Protein AF-0000000084989714 (afdb_homodimer)

InterPro domains:
  IPR026533 Non-canonical purine NTP phosphatase/PRRC1 [PF01931] (3-157)
  IPR029001 Inosine triphosphate pyrophosphatase-like [G3DSA:3.90.950.10] (1-159)
  IPR029001 Inosine triphosphate pyrophosphatase-like [SSF52972] (1-157)
  IPR050299 YjjX NTPase [PTHR34699] (1-157)

Secondary structure (DSSP, 8-state):
-EEEE----HHHHHHHHHHHHHTT---EEEE----------SHHHHHHHHHHHHHHH--TTPEEEEEEEEEEEETTEEEEEEEEEEE-SS-EEEEE--EEEE-HHHHHHHHHHTTHHHHHTT--TTTHHHHHHTTTSS-HHHHHHHHHHHHHHHHHHHHT-----/-EEEE----HHHHHHHHHHHHHTT---EEEE----------SHHHHHHHHHHHHHHH--TT-EEEEEEEEEEEETTEEEEEEEEEEE-SS-EEEEE--EEEE-HHHHHHHHHHTTHHHHHHT--TTTHHHHHHTTTSS-HHHHHHHHHHHHHHHHHHHHT-----

Nearest PDB structures (foldseek):
  1zno-assembly1_B  TM=8.002E-01  e=1.144E-09  Vibrio cholerae
  1zwy-assembly3_A  TM=7.784E-01  e=2.720E-09  Vibrio cholerae
  1u5w-assembly1_A  TM=7.906E-01  e=1.061E-08  Escherichia coli
  1zwy-assembly2_D  TM=7.703E-01  e=1.201E-08  Vibrio cholerae
  1zwy-assembly3_B  TM=7.470E-01  e=7.790E-09  Vibrio cholerae

Sequence (330 aa):
MKVCIATSNKAKIEGVLGALKRIGLRGEIETTAWPQDVVPMTLEETVQGAIRRAVSSRRGDCLGVGVEAGFFTAAGVHFGVHVAAVYDGALIAVGASQAFQISEEEYLAFDKRGRGVLAELGTDREKGLVSALTNGAIVRRQLVEEAVYFALVSYMHLSGLKWSRMKVCIATSNKAKIEGVLGALKRIGLRGEIETTAWPQDVVPMTLEETVQGAIRRAVSSRRGDCLGVGVEAGFFTAAGVHFGVHVAAVYDGALIAVGASQAFQISEEEYLAFDKRGRGVLAELGTDREKGLVSALTNGAIVRRQLVEEAVYFALVSYMHLSGLKWSR

Foldseek 3Di:
DEAFFEDPQPLLVLLLVLLCVVLPHDYDYHYHYDPDDFAAAAPVVQQVQQQVRQVVRDDDQHKGKGKHWHWHDDPNWIWIWMKMWIDRPPDIFIFIFDIDTDDPVVSVCCVVPNCVVVVVLVDDSNQDPVCSVVVNPHGPSNRSNRGNNVRVVRVCVVVVNDSPD/DEAFFEDPQPLLVLLLVLLCVVLPHDYHYHYHYDPDDFAAAAPVVQQVQQVVRQVVRDDDQHKGKGKHWHWHDDPNWIWIWMKMWIDRPPDIFIFIFDIDTDDPVVSVCCVVPNCVVVVVLVDDSNQDPVCSRVVNPHGPSNRSNRGNNVRVVRVCVVVVNDSPD

Solvent-accessible surface area (backbone atoms only — not comparable to full-atom values): 15897 Å² total; per-residue (Å²): 90,45,34,17,30,36,44,76,52,64,31,54,52,51,5,46,52,51,24,35,50,74,74,69,47,65,57,54,78,45,70,36,81,50,82,87,68,81,62,25,69,31,57,37,50,14,46,49,48,3,43,52,28,4,61,69,27,40,53,91,88,20,36,4,31,7,71,21,57,27,27,27,71,45,75,89,43,38,31,40,37,29,23,13,16,34,24,67,87,84,54,78,21,39,10,21,14,45,24,34,42,51,53,70,68,56,52,50,43,38,73,74,48,31,68,55,47,45,64,71,65,66,46,50,78,56,39,24,67,54,13,66,58,42,74,60,76,40,44,39,30,59,35,36,16,42,2,37,34,27,7,50,48,19,36,30,43,77,69,66,47,75,84,72,126,90,44,35,16,30,36,43,75,52,63,29,54,52,51,6,45,51,51,26,35,51,74,74,67,48,66,57,55,78,45,69,36,81,51,82,87,70,82,61,26,68,31,58,38,49,14,46,48,48,2,41,52,28,4,60,70,26,39,51,92,86,21,36,3,31,8,71,23,58,27,27,28,70,45,76,90,43,39,32,40,37,28,22,14,17,36,24,68,89,84,54,76,20,41,11,22,13,46,26,34,42,51,54,72,68,57,53,52,44,39,73,74,48,32,68,56,46,45,65,70,66,66,48,49,78,56,39,24,67,53,13,68,61,42,74,60,76,40,42,39,29,59,35,35,15,42,2,36,36,27,6,50,48,18,36,30,44,76,69,67,48,73,84,72,126

Structure (mmCIF, N/CA/C/O backbone):
data_AF-0000000084989714-model_v1
#
loop_
_entity.id
_entity.type
_entity.pdbx_description
1 polymer 'inosine/xanthosine triphosphatase'
#
loop_
_atom_site.group_PDB
_atom_site.id
_atom_site.type_symbol
_atom_site.label_atom_id
_atom_site.label_alt_id
_atom_site.label_comp_id
_atom_site.label_asym_id
_atom_site.label_entity_id
_atom_site.label_seq_id
_atom_site.pdbx_PDB_ins_code
_atom_site.Cartn_x
_atom_site.Cartn_y
_atom_site.Cartn_z
_atom_site.occupancy
_atom_site.B_iso_or_equiv
_atom_site.auth_seq_id
_atom_site.auth_comp_id
_atom_site.auth_asym_id
_atom_site.auth_atom_id
_atom_site.pdbx_PDB_model_num
ATOM 1 N N . MET A 1 1 ? -9.336 25.312 -0.003 1 79.12 1 MET A N 1
ATOM 2 C CA . MET A 1 1 ? -8.906 24.688 1.248 1 79.12 1 MET A CA 1
ATOM 3 C C . MET A 1 1 ? -7.406 24.875 1.456 1 79.12 1 MET A C 1
ATOM 5 O O . MET A 1 1 ? -6.637 24.891 0.493 1 79.12 1 MET A O 1
ATOM 9 N N . LYS A 1 2 ? -7.051 25.188 2.734 1 90.31 2 LYS A N 1
ATOM 10 C CA . LYS A 1 2 ? -5.637 25.344 3.062 1 90.31 2 LYS A CA 1
ATOM 11 C C . LYS A 1 2 ? -5.055 24.047 3.611 1 90.31 2 LYS A C 1
ATOM 13 O O . LYS A 1 2 ? -5.664 23.391 4.461 1 90.31 2 LYS A O 1
ATOM 18 N N . VAL A 1 3 ? -3.906 23.703 3.025 1 93.38 3 VAL A N 1
ATOM 19 C CA . VAL A 1 3 ? -3.234 22.484 3.436 1 93.38 3 VAL A CA 1
ATOM 20 C C . VAL A 1 3 ? -1.839 22.797 3.963 1 93.38 3 VAL A C 1
ATOM 22 O O . VAL A 1 3 ? -1.089 23.547 3.33 1 93.38 3 VAL A O 1
ATOM 25 N N . CYS A 1 4 ? -1.565 22.312 5.137 1 95.19 4 CYS A N 1
ATOM 26 C CA . CYS A 1 4 ? -0.262 22.5 5.766 1 95.19 4 CYS A CA 1
ATOM 27 C C . CYS A 1 4 ? 0.517 21.188 5.793 1 95.19 4 CYS A C 1
ATOM 29 O O . CYS A 1 4 ? 0.01 20.172 6.266 1 95.19 4 CYS A O 1
ATOM 31 N N . ILE A 1 5 ? 1.725 21.219 5.289 1 94.75 5 ILE A N 1
ATOM 32 C CA . ILE A 1 5 ? 2.527 20 5.191 1 94.75 5 ILE A CA 1
ATOM 33 C C . ILE A 1 5 ? 3.85 20.203 5.93 1 94.75 5 ILE A C 1
ATOM 35 O O . ILE A 1 5 ? 4.5 21.234 5.785 1 94.75 5 ILE A O 1
ATOM 39 N N . ALA A 1 6 ? 4.227 19.266 6.734 1 90.25 6 ALA A N 1
ATOM 40 C CA . ALA A 1 6 ? 5.496 19.312 7.457 1 90.25 6 ALA A CA 1
ATOM 41 C C . ALA A 1 6 ? 6.598 18.594 6.68 1 90.25 6 ALA A C 1
ATOM 43 O O . ALA A 1 6 ? 7.035 17.5 7.062 1 90.25 6 ALA A O 1
ATOM 44 N N . THR A 1 7 ? 7.125 19.172 5.68 1 87.38 7 THR A N 1
ATOM 45 C CA . THR A 1 7 ? 8.242 18.672 4.898 1 87.38 7 THR A CA 1
ATOM 46 C C . THR A 1 7 ? 8.82 19.766 3.996 1 87.38 7 THR A C 1
ATOM 48 O O . THR A 1 7 ? 8.109 20.688 3.613 1 87.38 7 THR A O 1
ATOM 51 N N . SER A 1 8 ? 10.039 19.625 3.654 1 84.25 8 SER A N 1
ATOM 52 C CA . SER A 1 8 ? 10.672 20.484 2.656 1 84.25 8 SER A CA 1
ATOM 53 C C . SER A 1 8 ? 11.039 19.703 1.402 1 84.25 8 SER A C 1
ATOM 55 O O . SER A 1 8 ? 11.602 20.25 0.458 1 84.25 8 SER A O 1
ATOM 57 N N . ASN A 1 9 ? 10.711 18.422 1.419 1 85.94 9 ASN A N 1
ATOM 58 C CA . ASN A 1 9 ? 11.023 17.562 0.278 1 85.94 9 ASN A CA 1
ATOM 59 C C . ASN A 1 9 ? 10.117 17.859 -0.913 1 85.94 9 ASN A C 1
ATOM 61 O O . ASN A 1 9 ? 8.898 17.703 -0.829 1 85.94 9 ASN A O 1
ATOM 65 N N . LYS A 1 10 ? 10.711 18.25 -2.012 1 87.94 10 LYS A N 1
ATOM 66 C CA . LYS A 1 10 ? 9.953 18.688 -3.178 1 87.94 10 LYS A CA 1
ATOM 67 C C . LYS A 1 10 ? 9.078 17.562 -3.725 1 87.94 10 LYS A C 1
ATOM 69 O O . LYS A 1 10 ? 7.93 17.797 -4.117 1 87.94 10 LYS A O 1
ATOM 74 N N . ALA A 1 11 ? 9.609 16.391 -3.771 1 88.56 11 ALA A N 1
ATOM 75 C CA . ALA A 1 11 ? 8.852 15.25 -4.293 1 88.56 11 ALA A CA 1
ATOM 76 C C . ALA A 1 11 ? 7.629 14.961 -3.426 1 88.56 11 ALA A C 1
ATOM 78 O O . ALA A 1 11 ? 6.559 14.617 -3.939 1 88.56 11 ALA A O 1
ATOM 79 N N . LYS A 1 12 ? 7.758 15.094 -2.076 1 90.94 12 LYS A N 1
ATOM 80 C CA . LYS A 1 12 ? 6.629 14.891 -1.177 1 90.94 12 LYS A CA 1
ATOM 81 C C . LYS A 1 12 ? 5.566 15.969 -1.375 1 90.94 12 LYS A C 1
ATOM 83 O O . LYS A 1 12 ? 4.371 15.672 -1.399 1 90.94 12 LYS A O 1
ATOM 88 N N . ILE A 1 13 ? 6.027 17.172 -1.564 1 92.44 13 ILE A N 1
ATOM 89 C CA . ILE A 1 13 ? 5.105 18.281 -1.789 1 92.44 13 ILE A CA 1
ATOM 90 C C . ILE A 1 13 ? 4.328 18.047 -3.082 1 92.44 13 ILE A C 1
ATOM 92 O O . ILE A 1 13 ? 3.102 18.203 -3.113 1 92.44 13 ILE A O 1
ATOM 96 N N . GLU A 1 14 ? 5.016 17.656 -4.082 1 93.12 14 GLU A N 1
ATOM 97 C CA . GLU A 1 14 ? 4.375 17.375 -5.367 1 93.12 14 GLU A CA 1
ATOM 98 C C . GLU A 1 14 ? 3.373 16.234 -5.25 1 93.12 14 GLU A C 1
ATOM 100 O O . GLU A 1 14 ? 2.318 16.25 -5.891 1 93.12 14 GLU A O 1
ATOM 105 N N . GLY A 1 15 ? 3.734 15.219 -4.484 1 95 15 GLY A N 1
ATOM 106 C CA . GLY A 1 15 ? 2.818 14.109 -4.246 1 95 15 GLY A CA 1
ATOM 107 C C . GLY A 1 15 ? 1.536 14.539 -3.557 1 95 15 GLY A C 1
ATOM 108 O O . GLY A 1 15 ? 0.447 14.109 -3.939 1 95 15 GLY A O 1
ATOM 109 N N . VAL A 1 16 ? 1.681 15.414 -2.594 1 95.19 16 VAL A N 1
ATOM 110 C CA . VAL A 1 16 ? 0.514 15.922 -1.882 1 95.19 16 VAL A CA 1
ATOM 111 C C . VAL A 1 16 ? -0.369 16.719 -2.838 1 95.19 16 VAL A C 1
ATOM 113 O O . VAL A 1 16 ? -1.587 16.531 -2.877 1 95.19 16 VAL A O 1
ATOM 116 N N . LEU A 1 17 ? 0.249 17.578 -3.625 1 93.44 17 LEU A N 1
ATOM 117 C CA . LEU A 1 17 ? -0.483 18.391 -4.59 1 93.44 17 LEU A CA 1
ATOM 118 C C . LEU A 1 17 ? -1.207 17.516 -5.602 1 93.44 17 LEU A C 1
ATOM 120 O O . LEU A 1 17 ? -2.354 17.797 -5.965 1 93.44 17 LEU A O 1
ATOM 124 N N . GLY A 1 18 ? -0.532 16.5 -6.059 1 94.5 18 GLY A N 1
ATOM 125 C CA . GLY A 1 18 ? -1.152 15.547 -6.973 1 94.5 18 GLY A CA 1
ATOM 126 C C . GLY A 1 18 ? -2.393 14.891 -6.398 1 94.5 18 GLY A C 1
ATOM 127 O O . GLY A 1 18 ? -3.408 14.766 -7.086 1 94.5 18 GLY A O 1
ATOM 128 N N . ALA A 1 19 ? -2.328 14.445 -5.172 1 95.12 19 ALA A N 1
ATOM 129 C CA . ALA A 1 19 ? -3.465 13.812 -4.512 1 95.12 19 ALA A CA 1
ATOM 130 C C . ALA A 1 19 ? -4.637 14.781 -4.383 1 95.12 19 ALA A C 1
ATOM 132 O O . ALA A 1 19 ? -5.789 14.398 -4.602 1 95.12 19 ALA A O 1
ATOM 133 N N . LEU A 1 20 ? -4.359 16.047 -4.031 1 92.81 20 LEU A N 1
ATOM 134 C CA . LEU A 1 20 ? -5.398 17.047 -3.895 1 92.81 20 LEU A CA 1
ATOM 135 C C . LEU A 1 20 ? -6.086 17.312 -5.234 1 92.81 20 LEU A C 1
ATOM 137 O O . LEU A 1 20 ? -7.312 17.422 -5.297 1 92.81 20 LEU A O 1
ATOM 141 N N . LYS A 1 21 ? -5.281 17.359 -6.258 1 91.81 21 LYS A N 1
ATOM 142 C CA . LYS A 1 21 ? -5.828 17.562 -7.594 1 91.81 21 LYS A CA 1
ATOM 143 C C . LYS A 1 21 ? -6.75 16.406 -7.992 1 91.81 21 LYS A C 1
ATOM 145 O O . LYS A 1 21 ? -7.801 16.641 -8.602 1 91.81 21 LYS A O 1
ATOM 150 N N . ARG A 1 22 ? -6.391 15.219 -7.637 1 89.62 22 ARG A N 1
ATOM 151 C CA . ARG A 1 22 ? -7.152 14.023 -7.988 1 89.62 22 ARG A CA 1
ATOM 152 C C . ARG A 1 22 ? -8.555 14.07 -7.391 1 89.62 22 ARG A C 1
ATOM 154 O O . ARG A 1 22 ? -9.5 13.531 -7.965 1 89.62 22 ARG A O 1
ATOM 161 N N . ILE A 1 23 ? -8.695 14.703 -6.262 1 87.06 23 ILE A N 1
ATOM 162 C CA . ILE A 1 23 ? -10.008 14.711 -5.621 1 87.06 23 ILE A CA 1
ATOM 163 C C . ILE A 1 23 ? -10.688 16.062 -5.871 1 87.06 23 ILE A C 1
ATOM 165 O O . ILE A 1 23 ? -11.719 16.359 -5.266 1 87.06 23 ILE A O 1
ATOM 169 N N . GLY A 1 24 ? -10.055 16.906 -6.652 1 84.44 24 GLY A N 1
ATOM 170 C CA . GLY A 1 24 ? -10.656 18.156 -7.086 1 84.44 24 GLY A CA 1
ATOM 171 C C . GLY A 1 24 ? -10.508 19.281 -6.078 1 84.44 24 GLY A C 1
ATOM 172 O O . GLY A 1 24 ? -11.328 20.188 -6.035 1 84.44 24 GLY A O 1
ATOM 173 N N . LEU A 1 25 ? -9.617 19.094 -5.227 1 80.12 25 LEU A N 1
ATOM 174 C CA . LEU A 1 25 ? -9.391 20.141 -4.246 1 80.12 25 LEU A CA 1
ATOM 175 C C . LEU A 1 25 ? -8.297 21.094 -4.715 1 80.12 25 LEU A C 1
ATOM 177 O O . LEU A 1 25 ? -7.301 20.672 -5.297 1 80.12 25 LEU A O 1
ATOM 181 N N . ARG A 1 26 ? -8.727 22.297 -4.766 1 78.81 26 ARG A N 1
ATOM 182 C CA . ARG A 1 26 ? -7.738 23.344 -5 1 78.81 26 ARG A CA 1
ATOM 183 C C . ARG A 1 26 ? -7.324 24.016 -3.693 1 78.81 26 ARG A C 1
ATOM 185 O O . ARG A 1 26 ? -8.164 24.297 -2.84 1 78.81 26 ARG A O 1
ATOM 192 N N . GLY A 1 27 ? -6.141 23.75 -3.34 1 71.31 27 GLY A N 1
ATOM 193 C CA . GLY A 1 27 ? -5.777 24.375 -2.078 1 71.31 27 GLY A CA 1
ATOM 194 C C . GLY A 1 27 ? -4.402 25.016 -2.1 1 71.31 27 GLY A C 1
ATOM 195 O O . GLY A 1 27 ? -3.611 24.766 -3.012 1 71.31 27 GLY A O 1
ATOM 196 N N . GLU A 1 28 ? -4.309 26.047 -1.269 1 85.69 28 GLU A N 1
ATOM 197 C CA . GLU A 1 28 ? -3.008 26.641 -0.968 1 85.69 28 GLU A CA 1
ATOM 198 C C . GLU A 1 28 ? -2.195 25.734 -0.038 1 85.69 28 GLU A C 1
ATOM 200 O O . GLU A 1 28 ? -2.734 25.172 0.914 1 85.69 28 GLU A O 1
ATOM 205 N N . ILE A 1 29 ? -0.953 25.531 -0.446 1 89.19 29 ILE A N 1
ATOM 206 C CA . ILE A 1 29 ? -0.091 24.672 0.35 1 89.19 29 ILE A CA 1
ATOM 207 C C . ILE A 1 29 ? 0.897 25.516 1.148 1 89.19 29 ILE A C 1
ATOM 209 O O . ILE A 1 29 ? 1.508 26.438 0.609 1 89.19 29 ILE A O 1
ATOM 213 N N . GLU A 1 30 ? 0.937 25.328 2.371 1 92 30 GLU A N 1
ATOM 214 C CA . GLU A 1 30 ? 1.983 25.859 3.238 1 92 30 GLU A CA 1
ATOM 215 C C . GLU A 1 30 ? 2.887 24.75 3.76 1 92 30 GLU A C 1
ATOM 217 O O . GLU A 1 30 ? 2.4 23.734 4.258 1 92 30 GLU A O 1
ATOM 222 N N . THR A 1 31 ? 4.164 24.969 3.643 1 92.44 31 THR A N 1
ATOM 223 C CA . THR A 1 31 ? 5.109 23.938 4.062 1 92.44 31 THR A CA 1
ATOM 224 C C . THR A 1 31 ? 5.922 24.406 5.266 1 92.44 31 THR A C 1
ATOM 226 O O . THR A 1 31 ? 6.168 25.609 5.426 1 92.44 31 THR A O 1
ATOM 229 N N . THR A 1 32 ? 6.191 23.562 6.145 1 88.62 32 THR A N 1
ATOM 230 C CA . THR A 1 32 ? 7.113 23.781 7.254 1 88.62 32 THR A CA 1
ATOM 231 C C . THR A 1 32 ? 8.219 22.734 7.266 1 88.62 32 THR A C 1
ATOM 233 O O . THR A 1 32 ? 7.977 21.562 6.938 1 88.62 32 THR A O 1
ATOM 236 N N . ALA A 1 33 ? 9.375 23.203 7.727 1 85.25 33 ALA A N 1
ATOM 237 C CA . ALA A 1 33 ? 10.492 22.266 7.797 1 85.25 33 ALA A CA 1
ATOM 238 C C . ALA A 1 33 ? 10.242 21.203 8.859 1 85.25 33 ALA A C 1
ATOM 240 O O . ALA A 1 33 ? 9.555 21.453 9.852 1 85.25 33 ALA A O 1
ATOM 241 N N . TRP A 1 34 ? 10.711 20.016 8.594 1 85.56 34 TRP A N 1
ATOM 242 C CA . TRP A 1 34 ? 10.641 18.891 9.516 1 85.56 34 TRP A CA 1
ATOM 243 C C . TRP A 1 34 ? 12.008 18.25 9.711 1 85.56 34 TRP A C 1
ATOM 245 O O . TRP A 1 34 ? 12.727 18 8.734 1 85.56 34 TRP A O 1
ATOM 255 N N . PRO A 1 35 ? 12.352 18.109 11.008 1 76.19 35 PRO A N 1
ATOM 256 C CA . PRO A 1 35 ? 13.648 17.453 11.188 1 76.19 35 PRO A CA 1
ATOM 257 C C . PRO A 1 35 ? 13.688 16.047 10.602 1 76.19 35 PRO A C 1
ATOM 259 O O . PRO A 1 35 ? 12.672 15.344 10.602 1 76.19 35 PRO A O 1
ATOM 262 N N . GLN A 1 36 ? 14.82 15.883 9.844 1 64.31 36 GLN A N 1
ATOM 263 C CA . GLN A 1 36 ? 15.008 14.555 9.273 1 64.31 36 GLN A CA 1
ATOM 264 C C . GLN A 1 36 ? 15.148 13.5 10.367 1 64.31 36 GLN A C 1
ATOM 266 O O . GLN A 1 36 ? 16.047 13.594 11.211 1 64.31 36 GLN A O 1
ATOM 271 N N . ASP A 1 37 ? 14.148 12.742 10.508 1 67.44 37 ASP A N 1
ATOM 272 C CA . ASP A 1 37 ? 14.109 11.727 11.562 1 67.44 37 ASP A CA 1
ATOM 273 C C . ASP A 1 37 ? 14.695 10.406 11.07 1 67.44 37 ASP A C 1
ATOM 275 O O . ASP A 1 37 ? 15.164 10.312 9.93 1 67.44 37 ASP A O 1
ATOM 279 N N . VAL A 1 38 ? 15.07 9.484 11.984 1 80.62 38 VAL A N 1
ATOM 280 C CA . VAL A 1 38 ? 15.445 8.086 11.789 1 80.62 38 VAL A CA 1
ATOM 281 C C . VAL A 1 38 ? 14.453 7.41 10.859 1 80.62 38 VAL A C 1
ATOM 283 O O . VAL A 1 38 ? 13.258 7.711 10.891 1 80.62 38 VAL A O 1
ATOM 286 N N . VAL A 1 39 ? 14.992 6.77 9.898 1 85.94 39 VAL A N 1
ATOM 287 C CA . VAL A 1 39 ? 14.141 6 9 1 85.94 39 VAL A CA 1
ATOM 288 C C . VAL A 1 39 ? 13.367 4.949 9.797 1 85.94 39 VAL A C 1
ATOM 290 O O . VAL A 1 39 ? 13.961 4.062 10.414 1 85.94 39 VAL A O 1
ATOM 293 N N . PRO A 1 40 ? 12.07 5.07 9.758 1 94.69 40 PRO A N 1
ATOM 294 C CA . PRO A 1 40 ? 11.297 4.043 10.461 1 94.69 40 PRO A CA 1
ATOM 295 C C . PRO A 1 40 ? 11.539 2.641 9.906 1 94.69 40 PRO A C 1
ATOM 297 O O . PRO A 1 40 ? 11.609 2.455 8.688 1 94.69 40 PRO A O 1
ATOM 300 N N . MET A 1 41 ? 11.633 1.605 10.836 1 95.44 41 MET A N 1
ATOM 301 C CA . MET A 1 41 ? 11.906 0.236 10.414 1 95.44 41 MET A CA 1
ATOM 302 C C . MET A 1 41 ? 10.75 -0.688 10.773 1 95.44 41 MET A C 1
ATOM 304 O O . MET A 1 41 ? 10.891 -1.911 10.727 1 95.44 41 MET A O 1
ATOM 308 N N . THR A 1 42 ? 9.648 -0.114 11.227 1 96.81 42 THR A N 1
ATOM 309 C CA . THR A 1 42 ? 8.383 -0.819 11.414 1 96.81 42 THR A CA 1
ATOM 310 C C . THR A 1 42 ? 7.223 -0.005 10.859 1 96.81 42 THR A C 1
ATOM 312 O O . THR A 1 42 ? 7.324 1.215 10.711 1 96.81 42 THR A O 1
ATOM 315 N N . LEU A 1 43 ? 6.234 -0.718 10.555 1 98.06 43 LEU A N 1
ATOM 316 C CA . LEU A 1 43 ? 5.047 -0.028 10.055 1 98.06 43 LEU A CA 1
ATOM 317 C C . LEU A 1 43 ? 4.457 0.883 11.125 1 98.06 43 LEU A C 1
ATOM 319 O O . LEU A 1 43 ? 3.975 1.976 10.82 1 98.06 43 LEU A O 1
ATOM 323 N N . GLU A 1 44 ? 4.469 0.44 12.352 1 98.06 44 GLU A N 1
ATOM 324 C CA . GLU A 1 44 ? 4 1.235 13.477 1 98.06 44 GLU A CA 1
ATOM 325 C C . GLU A 1 44 ? 4.742 2.568 13.562 1 98.06 44 GLU A C 1
ATOM 327 O O . GLU A 1 44 ? 4.117 3.623 13.703 1 98.06 44 GLU A O 1
ATOM 332 N N . GLU A 1 45 ? 6.035 2.492 13.438 1 96.88 45 GLU A N 1
ATOM 333 C CA . GLU A 1 45 ? 6.848 3.703 13.492 1 96.88 45 GLU A CA 1
ATOM 334 C C . GLU A 1 45 ? 6.531 4.633 12.32 1 96.88 45 GLU A C 1
ATOM 336 O O . GLU A 1 45 ? 6.504 5.855 12.484 1 96.88 45 GLU A O 1
ATOM 341 N N . THR A 1 46 ? 6.34 4.086 11.164 1 97.44 46 THR A N 1
ATOM 342 C CA . THR A 1 46 ? 6.059 4.887 9.977 1 97.44 46 THR A CA 1
ATOM 343 C C . THR A 1 46 ? 4.715 5.594 10.109 1 97.44 46 THR A C 1
ATOM 345 O O . THR A 1 46 ? 4.598 6.781 9.797 1 97.44 46 THR A O 1
ATOM 348 N N . VAL A 1 47 ? 3.703 4.848 10.617 1 98.56 47 VAL A N 1
ATOM 349 C CA . VAL A 1 47 ? 2.377 5.414 10.828 1 98.56 47 VAL A CA 1
ATOM 350 C C . VAL A 1 47 ? 2.451 6.539 11.859 1 98.56 47 VAL A C 1
ATOM 352 O O . VAL A 1 47 ? 1.927 7.633 11.633 1 98.56 47 VAL A O 1
ATOM 355 N N . GLN A 1 48 ? 3.131 6.262 12.922 1 97.56 48 GLN A N 1
ATOM 356 C CA . GLN A 1 48 ? 3.271 7.262 13.977 1 97.56 48 GLN A CA 1
ATOM 357 C C . GLN A 1 48 ? 3.99 8.508 13.453 1 97.56 48 GLN A C 1
ATOM 359 O O . GLN A 1 48 ? 3.625 9.633 13.805 1 97.56 48 GLN A O 1
ATOM 364 N N . GLY A 1 49 ? 5.051 8.266 12.672 1 96 49 GLY A N 1
ATOM 365 C CA . GLY A 1 49 ? 5.77 9.383 12.086 1 96 49 GLY A CA 1
ATOM 366 C C . GLY A 1 49 ? 4.895 10.258 11.211 1 96 49 GLY A C 1
ATOM 367 O O . GLY A 1 49 ? 4.945 11.492 11.305 1 96 49 GLY A O 1
ATOM 368 N N . ALA A 1 50 ? 4.082 9.664 10.352 1 97.12 50 ALA A N 1
ATOM 369 C CA . ALA A 1 50 ? 3.17 10.406 9.492 1 97.12 50 ALA A CA 1
ATOM 370 C C . ALA A 1 50 ? 2.164 11.203 10.312 1 97.12 50 ALA A C 1
ATOM 372 O O . ALA A 1 50 ? 1.886 12.367 10.008 1 97.12 50 ALA A O 1
ATOM 373 N N . ILE A 1 51 ? 1.627 10.57 11.367 1 97.75 51 ILE A N 1
ATOM 374 C CA . ILE A 1 51 ? 0.634 11.203 12.227 1 97.75 51 ILE A CA 1
ATOM 375 C C . ILE A 1 51 ? 1.264 12.398 12.945 1 97.75 51 ILE A C 1
ATOM 377 O O . ILE A 1 51 ? 0.681 13.484 13 1 97.75 51 ILE A O 1
ATOM 381 N N . ARG A 1 52 ? 2.482 12.203 13.508 1 96 52 ARG A N 1
ATOM 382 C CA . ARG A 1 52 ? 3.166 13.289 14.203 1 96 52 ARG A CA 1
ATOM 383 C C . ARG A 1 52 ? 3.4 14.477 13.273 1 96 52 ARG A C 1
ATOM 385 O O . ARG A 1 52 ? 3.209 15.625 13.672 1 96 52 ARG A O 1
ATOM 392 N N . ARG A 1 53 ? 3.771 14.211 12.086 1 95.75 53 ARG A N 1
ATOM 393 C CA . ARG A 1 53 ? 4.012 15.266 11.109 1 95.75 53 ARG A CA 1
ATOM 394 C C . ARG A 1 53 ? 2.721 16.016 10.781 1 95.75 53 ARG A C 1
ATOM 396 O O . ARG A 1 53 ? 2.717 17.234 10.68 1 95.75 53 ARG A O 1
ATOM 403 N N . ALA A 1 54 ? 1.657 15.266 10.578 1 96.69 54 ALA A N 1
ATOM 404 C CA . ALA A 1 54 ? 0.369 15.875 10.266 1 96.69 54 ALA A CA 1
ATOM 405 C C . ALA A 1 54 ? -0.095 16.797 11.383 1 96.69 54 ALA A C 1
ATOM 407 O O . ALA A 1 54 ? -0.496 17.938 11.133 1 96.69 54 ALA A O 1
ATOM 408 N N . VAL A 1 55 ? 0.006 16.328 12.633 1 96.06 55 VAL A N 1
ATOM 409 C CA . VAL A 1 55 ? -0.439 17.078 13.797 1 96.06 55 VAL A CA 1
ATOM 410 C C . VAL A 1 55 ? 0.416 18.328 13.961 1 96.06 55 VAL A C 1
ATOM 412 O O . VAL A 1 55 ? -0.107 19.422 14.227 1 96.06 55 VAL A O 1
ATOM 415 N N . SER A 1 56 ? 1.694 18.188 13.758 1 94.25 56 SER A N 1
ATOM 416 C CA . SER A 1 56 ? 2.621 19.297 13.938 1 94.25 56 SER A CA 1
ATOM 417 C C . SER A 1 56 ? 2.412 20.359 12.867 1 94.25 56 SER A C 1
ATOM 419 O O . SER A 1 56 ? 2.711 21.547 13.086 1 94.25 56 SER A O 1
ATOM 421 N N . SER A 1 57 ? 1.967 19.906 11.742 1 93.81 57 SER A N 1
ATOM 422 C CA . SER A 1 57 ? 1.859 20.828 10.609 1 93.81 57 SER A CA 1
ATOM 423 C C . SER A 1 57 ? 0.596 21.672 10.711 1 93.81 57 SER A C 1
ATOM 425 O O . SER A 1 57 ? 0.505 22.734 10.094 1 93.81 57 SER A O 1
ATOM 427 N N . ARG A 1 58 ? -0.352 21.203 11.328 1 91.56 58 ARG A N 1
ATOM 428 C CA . ARG A 1 58 ? -1.645 21.891 11.359 1 91.56 58 ARG A CA 1
ATOM 429 C C . ARG A 1 58 ? -1.534 23.25 12.039 1 91.56 58 ARG A C 1
ATOM 431 O O . ARG A 1 58 ? -1.02 23.344 13.156 1 91.56 58 ARG A O 1
ATOM 438 N N . ARG A 1 59 ? -2.006 24.203 11.367 1 88.12 59 ARG A N 1
ATOM 439 C CA . ARG A 1 59 ? -2.111 25.578 11.859 1 88.12 59 ARG A CA 1
ATOM 440 C C . ARG A 1 59 ? -3.467 26.188 11.508 1 88.12 59 ARG A C 1
ATOM 442 O O . ARG A 1 59 ? -3.889 26.141 10.352 1 88.12 59 ARG A O 1
ATOM 449 N N . GLY A 1 60 ? -4.148 26.703 12.516 1 87.94 60 GLY A N 1
ATOM 450 C CA . GLY A 1 60 ? -5.43 27.344 12.25 1 87.94 60 GLY A CA 1
ATOM 451 C C . GLY A 1 60 ? -6.445 26.391 11.633 1 87.94 60 GLY A C 1
ATOM 452 O O . GLY A 1 60 ? -6.691 25.312 12.164 1 87.94 60 GLY A O 1
ATOM 453 N N . ASP A 1 61 ? -6.922 26.812 10.398 1 87.31 61 ASP A N 1
ATOM 454 C CA . ASP A 1 61 ? -7.984 26.062 9.75 1 87.31 61 ASP A CA 1
ATOM 455 C C . ASP A 1 61 ? -7.43 25.203 8.617 1 87.31 61 ASP A C 1
ATOM 457 O O . ASP A 1 61 ? -8.188 24.625 7.832 1 87.31 61 ASP A O 1
ATOM 461 N N . CYS A 1 62 ? -6.16 25.031 8.68 1 92.44 62 CYS A N 1
ATOM 462 C CA . CYS A 1 62 ? -5.547 24.25 7.602 1 92.44 62 CYS A CA 1
ATOM 463 C C . CYS A 1 62 ? -5.672 22.766 7.859 1 92.44 62 CYS A C 1
ATOM 465 O O . CYS A 1 62 ? -5.691 22.328 9.016 1 92.44 62 CYS A O 1
ATOM 467 N N . LEU A 1 63 ? -5.812 22.016 6.801 1 93.69 63 LEU A N 1
ATOM 468 C CA . LEU A 1 63 ? -5.684 20.562 6.902 1 93.69 63 LEU A CA 1
ATOM 469 C C . LEU A 1 63 ? -4.219 20.156 7.008 1 93.69 63 LEU A C 1
ATOM 471 O O . LEU A 1 63 ? -3.426 20.438 6.105 1 93.69 63 LEU A O 1
ATOM 475 N N . GLY A 1 64 ? -3.842 19.562 8.141 1 96.31 64 GLY A N 1
ATOM 476 C CA . GLY A 1 64 ? -2.488 19.062 8.281 1 96.31 64 GLY A CA 1
ATOM 477 C C . GLY A 1 64 ? -2.248 17.766 7.512 1 96.31 64 GLY A C 1
ATOM 478 O O . GLY A 1 64 ? -3.08 16.859 7.539 1 96.31 64 GLY A O 1
ATOM 479 N N . VAL A 1 65 ? -1.147 17.734 6.82 1 96.56 65 VAL A N 1
ATOM 480 C CA . VAL A 1 65 ? -0.755 16.547 6.082 1 96.56 65 VAL A CA 1
ATOM 481 C C . VAL A 1 65 ? 0.659 16.125 6.484 1 96.56 65 VAL A C 1
ATOM 483 O O . VAL A 1 65 ? 1.573 16.953 6.504 1 96.56 65 VAL A O 1
ATOM 486 N N . GLY A 1 66 ? 0.833 14.914 6.848 1 96.69 66 GLY A N 1
ATOM 487 C CA . GLY A 1 66 ? 2.129 14.312 7.133 1 96.69 66 GLY A CA 1
ATOM 488 C C . GLY A 1 66 ? 2.424 13.094 6.281 1 96.69 66 GLY A C 1
ATOM 489 O O . GLY A 1 66 ? 1.53 12.281 6.016 1 96.69 66 GLY A O 1
ATOM 490 N N . VAL A 1 67 ? 3.676 13.008 5.836 1 96.31 67 VAL A N 1
ATOM 491 C CA . VAL A 1 67 ? 4.102 11.859 5.047 1 96.31 67 VAL A CA 1
ATOM 492 C C . VAL A 1 67 ? 5.414 11.305 5.602 1 96.31 67 VAL A C 1
ATOM 494 O O . VAL A 1 67 ? 6.336 12.062 5.898 1 96.31 67 VAL A O 1
ATOM 497 N N . GLU A 1 68 ? 5.438 10.039 5.758 1 94.94 68 GLU A N 1
ATOM 498 C CA . GLU A 1 68 ? 6.629 9.359 6.25 1 94.94 68 GLU A CA 1
ATOM 499 C C . GLU A 1 68 ? 6.91 8.094 5.445 1 94.94 68 GLU A C 1
ATOM 501 O O . GLU A 1 68 ? 5.988 7.34 5.125 1 94.94 68 GLU A O 1
ATOM 506 N N . ALA A 1 69 ? 8.117 7.945 5.027 1 93.38 69 ALA A N 1
ATOM 507 C CA . ALA A 1 69 ? 8.562 6.699 4.41 1 93.38 69 ALA A CA 1
ATOM 508 C C . ALA A 1 69 ? 9.25 5.797 5.434 1 93.38 69 ALA A C 1
ATOM 510 O O . ALA A 1 69 ? 9.844 6.281 6.395 1 93.38 69 ALA A O 1
ATOM 511 N N . GLY A 1 70 ? 9.156 4.551 5.195 1 93.69 70 GLY A N 1
ATOM 512 C CA . GLY A 1 70 ? 9.82 3.598 6.07 1 93.69 70 GLY A CA 1
ATOM 513 C C . GLY A 1 70 ? 9.828 2.186 5.52 1 93.69 70 GLY A C 1
ATOM 514 O O . GLY A 1 70 ? 9.43 1.955 4.379 1 93.69 70 GLY A O 1
ATOM 515 N N . PHE A 1 71 ? 10.391 1.32 6.293 1 95.25 71 PHE A N 1
ATOM 516 C CA . PHE A 1 71 ? 10.461 -0.101 5.977 1 95.25 71 PHE A CA 1
ATOM 517 C C . PHE A 1 71 ? 9.773 -0.931 7.055 1 95.25 71 PHE A C 1
ATOM 519 O O . PHE A 1 71 ? 9.539 -0.447 8.164 1 95.25 71 PHE A O 1
ATOM 526 N N . PHE A 1 72 ? 9.367 -2.107 6.699 1 97.94 72 PHE A N 1
ATOM 527 C CA . PHE A 1 72 ? 8.773 -3.016 7.672 1 97.94 72 PHE A CA 1
ATOM 528 C C . PHE A 1 72 ? 8.891 -4.461 7.203 1 97.94 72 PHE A C 1
ATOM 530 O O . PHE A 1 72 ? 9.25 -4.723 6.055 1 97.94 72 PHE A O 1
ATOM 537 N N . THR A 1 73 ? 8.664 -5.355 8.141 1 98.19 73 THR A N 1
ATOM 538 C CA . THR A 1 73 ? 8.703 -6.785 7.855 1 98.19 73 THR A CA 1
ATOM 539 C C . THR A 1 73 ? 7.359 -7.438 8.164 1 98.19 73 THR A C 1
ATOM 541 O O . THR A 1 73 ? 6.734 -7.129 9.18 1 98.19 73 THR A O 1
ATOM 544 N N . ALA A 1 74 ? 6.871 -8.219 7.281 1 98.38 74 ALA A N 1
ATOM 545 C CA . ALA A 1 74 ? 5.707 -9.078 7.484 1 98.38 74 ALA A CA 1
ATOM 546 C C . ALA A 1 74 ? 5.938 -10.461 6.883 1 98.38 74 ALA A C 1
ATOM 548 O O . ALA A 1 74 ? 6.273 -10.586 5.703 1 98.38 74 ALA A O 1
ATOM 549 N N . ALA A 1 75 ? 5.777 -11.508 7.691 1 97.94 75 ALA A N 1
ATOM 550 C CA . ALA A 1 75 ? 5.969 -12.891 7.273 1 97.94 75 ALA A CA 1
ATOM 551 C C . ALA A 1 75 ? 7.359 -13.102 6.68 1 97.94 75 ALA A C 1
ATOM 553 O O . ALA A 1 75 ? 7.512 -13.781 5.664 1 97.94 75 ALA A O 1
ATOM 554 N N . GLY A 1 76 ? 8.336 -12.422 7.242 1 97.31 76 GLY A N 1
ATOM 555 C CA . GLY A 1 76 ? 9.719 -12.594 6.832 1 97.31 76 GLY A CA 1
ATOM 556 C C . GLY A 1 76 ? 10.078 -11.789 5.59 1 97.31 76 GLY A C 1
ATOM 557 O O . GLY A 1 76 ? 11.227 -11.812 5.141 1 97.31 76 GLY A O 1
ATOM 558 N N . VAL A 1 77 ? 9.102 -11.125 4.996 1 98.06 77 VAL A N 1
ATOM 559 C CA . VAL A 1 77 ? 9.336 -10.305 3.812 1 98.06 77 VAL A CA 1
ATOM 560 C C . VAL A 1 77 ? 9.531 -8.844 4.219 1 98.06 77 VAL A C 1
ATOM 562 O O . VAL A 1 77 ? 8.781 -8.32 5.043 1 98.06 77 VAL A O 1
ATOM 565 N N . HIS A 1 78 ? 10.539 -8.133 3.623 1 97.5 78 HIS A N 1
ATOM 566 C CA . HIS A 1 78 ? 10.836 -6.738 3.932 1 97.5 78 HIS A CA 1
ATOM 567 C C . HIS A 1 78 ? 10.273 -5.809 2.861 1 97.5 78 HIS A C 1
ATOM 569 O O . HIS A 1 78 ? 10.461 -6.043 1.666 1 97.5 78 HIS A O 1
ATOM 575 N N . PHE A 1 79 ? 9.602 -4.746 3.307 1 97.38 79 PHE A N 1
ATOM 576 C CA . PHE A 1 79 ? 8.922 -3.85 2.373 1 97.38 79 PHE A CA 1
ATOM 577 C C . PHE A 1 79 ? 9.352 -2.404 2.607 1 97.38 79 PHE A C 1
ATOM 579 O O . PHE A 1 79 ? 9.664 -2.018 3.734 1 97.38 79 PHE A O 1
ATOM 586 N N . GLY A 1 80 ? 9.375 -1.654 1.557 1 94.81 80 GLY A N 1
ATOM 587 C CA . GLY A 1 80 ? 9.328 -0.203 1.633 1 94.81 80 GLY A CA 1
ATOM 588 C C . GLY A 1 80 ? 7.949 0.37 1.384 1 94.81 80 GLY A C 1
ATOM 589 O O . GLY A 1 80 ? 7.191 -0.158 0.568 1 94.81 80 GLY A O 1
ATOM 590 N N . VAL A 1 81 ? 7.617 1.492 2.076 1 97 81 VAL A N 1
ATOM 591 C CA . VAL A 1 81 ? 6.273 2.045 1.973 1 97 81 VAL A CA 1
ATOM 592 C C . VAL A 1 81 ? 6.297 3.533 2.318 1 97 81 VAL A C 1
ATOM 594 O O . VAL A 1 81 ? 7.211 4.004 3 1 97 81 VAL A O 1
ATOM 597 N N . HIS A 1 82 ? 5.379 4.277 1.824 1 97.06 82 HIS A N 1
ATOM 598 C CA . HIS A 1 82 ? 5.051 5.617 2.305 1 97.06 82 HIS A CA 1
ATOM 599 C C . HIS A 1 82 ? 3.699 5.633 3.01 1 97.06 82 HIS A C 1
ATOM 601 O O . HIS A 1 82 ? 2.732 5.043 2.523 1 97.06 82 HIS A O 1
ATOM 607 N N . VAL A 1 83 ? 3.639 6.285 4.125 1 98.38 83 VAL A N 1
ATOM 608 C CA . VAL A 1 83 ? 2.391 6.48 4.855 1 98.38 83 VAL A CA 1
ATOM 609 C C . VAL A 1 83 ? 2.068 7.969 4.945 1 98.38 83 VAL A C 1
ATOM 611 O O . VAL A 1 83 ? 2.963 8.797 5.137 1 98.38 83 VAL A O 1
ATOM 614 N N . ALA A 1 84 ? 0.818 8.281 4.793 1 98.5 84 ALA A N 1
ATOM 615 C CA . ALA A 1 84 ? 0.355 9.656 4.945 1 98.5 84 ALA A CA 1
ATOM 616 C C . ALA A 1 84 ? -0.759 9.75 5.984 1 98.5 84 ALA A C 1
ATOM 618 O O . ALA A 1 84 ? -1.533 8.805 6.156 1 98.5 84 ALA A O 1
ATOM 619 N N . ALA A 1 85 ? -0.795 10.82 6.645 1 98.38 85 ALA A N 1
ATOM 620 C CA . ALA A 1 85 ? -1.88 11.156 7.562 1 98.38 85 ALA A CA 1
ATOM 621 C C . ALA A 1 85 ? -2.438 12.547 7.266 1 98.38 85 ALA A C 1
ATOM 623 O O . ALA A 1 85 ? -1.692 13.453 6.895 1 98.38 85 ALA A O 1
ATOM 624 N N . VAL A 1 86 ? -3.693 12.688 7.398 1 97.19 86 VAL A N 1
ATOM 625 C CA . VAL A 1 86 ? -4.352 13.984 7.332 1 97.19 86 VAL A CA 1
ATOM 626 C C . VAL A 1 86 ? -5.066 14.273 8.648 1 97.19 86 VAL A C 1
ATOM 628 O O . VAL A 1 86 ? -5.633 13.367 9.266 1 97.19 86 VAL A O 1
ATOM 631 N N . TYR A 1 87 ? -5 15.484 9.07 1 97.19 87 TYR A N 1
ATOM 632 C CA . TYR A 1 87 ? -5.535 15.891 10.359 1 97.19 87 TYR A CA 1
ATOM 633 C C . TYR A 1 87 ? -6.281 17.219 10.25 1 97.19 87 TYR A C 1
ATOM 635 O O . TYR A 1 87 ? -5.711 18.219 9.828 1 97.19 87 TYR A O 1
ATOM 643 N N . ASP A 1 88 ? -7.531 17.234 10.688 1 94.44 88 ASP A N 1
ATOM 644 C CA . ASP A 1 88 ? -8.32 18.469 10.555 1 94.44 88 ASP A CA 1
ATOM 645 C C . ASP A 1 88 ? -8.516 19.141 11.914 1 94.44 88 ASP A C 1
ATOM 647 O O . ASP A 1 88 ? -9.32 20.062 12.039 1 94.44 88 ASP A O 1
ATOM 651 N N . GLY A 1 89 ? -7.836 18.688 12.953 1 95 89 GLY A N 1
ATOM 652 C CA . GLY A 1 89 ? -7.988 19.234 14.289 1 95 89 GLY A CA 1
ATOM 653 C C . GLY A 1 89 ? -8.82 18.344 15.203 1 95 89 GLY A C 1
ATOM 654 O O . GLY A 1 89 ? -8.75 18.469 16.422 1 95 89 GLY A O 1
ATOM 655 N N . ALA A 1 90 ? -9.57 17.453 14.672 1 94.88 90 ALA A N 1
ATOM 656 C CA . ALA A 1 90 ? -10.438 16.562 15.438 1 94.88 90 ALA A CA 1
ATOM 657 C C . ALA A 1 90 ? -10.258 15.117 14.984 1 94.88 90 ALA A C 1
ATOM 659 O O . ALA A 1 90 ? -10.188 14.211 15.82 1 94.88 90 ALA A O 1
ATOM 660 N N . LEU A 1 91 ? -10.117 14.938 13.68 1 95.94 91 LEU A N 1
ATOM 661 C CA . LEU A 1 91 ? -10.039 13.609 13.086 1 95.94 91 LEU A CA 1
ATOM 662 C C . LEU A 1 91 ? -8.711 13.406 12.367 1 95.94 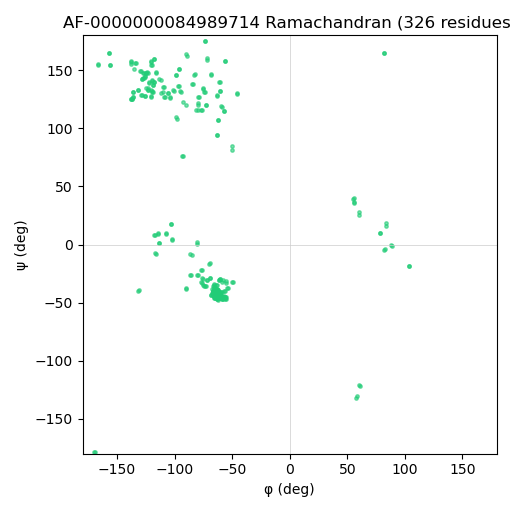91 LEU A C 1
ATOM 664 O O . LEU A 1 91 ? -8.242 14.297 11.656 1 95.94 91 LEU A O 1
ATOM 668 N N . ILE A 1 92 ? -8.055 12.25 12.664 1 97.81 92 ILE A N 1
ATOM 669 C CA . ILE A 1 92 ? -6.879 11.805 11.914 1 97.81 92 ILE A CA 1
ATOM 670 C C . ILE A 1 92 ? -7.258 10.641 11.008 1 97.81 92 ILE A C 1
ATOM 672 O O . ILE A 1 92 ? -7.961 9.719 11.43 1 97.81 92 ILE A O 1
ATOM 676 N N . ALA A 1 93 ? -6.906 10.719 9.82 1 97.5 93 ALA A N 1
ATOM 677 C CA . ALA A 1 93 ? -7.062 9.602 8.891 1 97.5 93 ALA A CA 1
ATOM 678 C C . ALA A 1 93 ? -5.734 9.258 8.219 1 97.5 93 ALA A C 1
ATOM 680 O O . ALA A 1 93 ? -4.941 10.141 7.906 1 97.5 93 ALA A O 1
ATOM 681 N N . VAL A 1 94 ? -5.543 8 7.98 1 98.56 94 VAL A N 1
ATOM 682 C CA . VAL A 1 94 ? -4.242 7.52 7.52 1 98.56 94 VAL A CA 1
ATOM 683 C C . VAL A 1 94 ? -4.422 6.691 6.25 1 98.56 94 VAL A C 1
ATOM 685 O O . VAL A 1 94 ? -5.449 6.035 6.066 1 98.56 94 VAL A O 1
ATOM 688 N N . GLY A 1 95 ? -3.533 6.797 5.387 1 98.25 95 GLY A N 1
ATOM 689 C CA . GLY A 1 95 ? -3.404 5.969 4.195 1 98.25 95 GLY A CA 1
ATOM 690 C C . GLY A 1 95 ? -1.972 5.566 3.9 1 98.25 95 GLY A C 1
ATOM 691 O O . GLY A 1 95 ? -1.031 6.18 4.41 1 98.25 95 GLY A O 1
ATOM 692 N N . ALA A 1 96 ? -1.815 4.5 3.158 1 98.69 96 ALA A N 1
ATOM 693 C CA . ALA A 1 96 ? -0.479 4.043 2.781 1 98.69 96 ALA A CA 1
ATOM 694 C C . ALA A 1 96 ? -0.39 3.791 1.279 1 98.69 96 ALA A C 1
ATOM 696 O O . ALA A 1 96 ? -1.39 3.459 0.638 1 98.69 96 ALA A O 1
ATOM 697 N N . SER A 1 97 ? 0.79 4.012 0.799 1 98.56 97 SER A N 1
ATOM 698 C CA . SER A 1 97 ? 1.094 3.684 -0.59 1 98.56 97 SER A CA 1
ATOM 699 C C . SER A 1 97 ? 1.226 2.176 -0.786 1 98.56 97 SER A C 1
ATOM 701 O O . SER A 1 97 ? 1.109 1.408 0.171 1 98.56 97 SER A O 1
ATOM 703 N N . GLN A 1 98 ? 1.403 1.832 -2.07 1 97.81 98 GLN A N 1
ATOM 704 C CA . GLN A 1 98 ? 1.841 0.467 -2.34 1 97.81 98 GLN A CA 1
ATOM 705 C C . GLN A 1 98 ? 3.143 0.152 -1.608 1 97.81 98 GLN A C 1
ATOM 707 O O . GLN A 1 98 ? 3.881 1.062 -1.223 1 97.81 98 GLN A O 1
ATOM 712 N N . ALA A 1 99 ? 3.371 -1.085 -1.413 1 97.75 99 ALA A N 1
ATOM 713 C CA . ALA A 1 99 ? 4.621 -1.523 -0.797 1 97.75 99 ALA A CA 1
ATOM 714 C C . ALA A 1 99 ? 5.414 -2.42 -1.744 1 97.75 99 ALA A C 1
ATOM 716 O O . ALA A 1 99 ? 4.836 -3.254 -2.447 1 97.75 99 ALA A O 1
ATOM 717 N N . PHE A 1 100 ? 6.664 -2.209 -1.794 1 95.88 100 PHE A N 1
ATOM 718 C CA . PHE A 1 100 ? 7.57 -2.996 -2.623 1 95.88 100 PHE A CA 1
ATOM 719 C C . PHE A 1 100 ? 8.57 -3.758 -1.761 1 95.88 100 PHE A C 1
ATOM 721 O O . PHE A 1 100 ? 9.008 -3.26 -0.724 1 95.88 100 PHE A O 1
ATOM 728 N N . GLN A 1 101 ? 8.93 -4.902 -2.258 1 96.31 101 GLN A N 1
ATOM 729 C CA . GLN A 1 101 ? 9.852 -5.75 -1.507 1 96.31 101 GLN A CA 1
ATOM 730 C C . GLN A 1 101 ? 11.297 -5.344 -1.748 1 96.31 101 GLN A C 1
ATOM 732 O O . GLN A 1 101 ? 11.68 -5.023 -2.877 1 96.31 101 GLN A O 1
ATOM 737 N N . ILE A 1 102 ? 12.055 -5.34 -0.645 1 93.69 102 ILE A N 1
ATOM 738 C CA . ILE A 1 102 ? 13.5 -5.141 -0.741 1 93.69 102 ILE A CA 1
ATOM 739 C C . ILE A 1 102 ? 14.227 -6.375 -0.21 1 93.69 102 ILE A C 1
ATOM 741 O O . ILE A 1 102 ? 13.633 -7.199 0.49 1 93.69 102 ILE A O 1
ATOM 745 N N . SER A 1 103 ? 15.461 -6.547 -0.582 1 93.81 103 SER A N 1
ATOM 746 C CA . SER A 1 103 ? 16.234 -7.707 -0.16 1 93.81 103 SER A CA 1
ATOM 747 C C . SER A 1 103 ? 16.609 -7.617 1.316 1 93.81 103 SER A C 1
ATOM 749 O O . SER A 1 103 ? 16.562 -6.535 1.91 1 93.81 103 SER A O 1
ATOM 751 N N . GLU A 1 104 ? 16.938 -8.758 1.877 1 95.5 104 GLU A N 1
ATOM 752 C CA . GLU A 1 104 ? 17.422 -8.797 3.252 1 95.5 104 GLU A CA 1
ATOM 753 C C . GLU A 1 104 ? 18.656 -7.918 3.42 1 95.5 104 GLU A C 1
ATOM 755 O O . GLU A 1 104 ? 18.797 -7.223 4.43 1 95.5 104 GLU A O 1
ATOM 760 N N . GLU A 1 105 ? 19.531 -7.922 2.459 1 93.12 105 GLU A N 1
ATOM 761 C CA . GLU A 1 105 ? 20.75 -7.117 2.496 1 93.12 105 GLU A CA 1
ATOM 762 C C . GLU A 1 105 ? 20.422 -5.625 2.549 1 93.12 105 GLU A C 1
ATOM 764 O O . GLU A 1 105 ? 21.016 -4.883 3.338 1 93.12 105 GLU A O 1
ATOM 769 N N . GLU A 1 106 ? 19.547 -5.254 1.733 1 90.5 106 GLU A N 1
ATOM 770 C CA . GLU A 1 106 ? 19.125 -3.854 1.721 1 90.5 106 GLU A CA 1
ATOM 771 C C . GLU A 1 106 ? 18.484 -3.455 3.047 1 90.5 106 GLU A C 1
ATOM 773 O O . GLU A 1 106 ? 18.781 -2.387 3.588 1 90.5 106 GLU A O 1
ATOM 778 N N . TYR A 1 107 ? 17.531 -4.32 3.547 1 93.81 107 TYR A N 1
ATOM 779 C CA . TYR A 1 107 ? 16.859 -4.047 4.809 1 93.81 107 TYR A CA 1
ATOM 780 C C . TYR A 1 107 ? 17.859 -3.852 5.938 1 93.81 107 TYR A C 1
ATOM 782 O O . TYR A 1 107 ? 17.766 -2.891 6.703 1 93.81 107 TYR A O 1
ATOM 790 N N . LEU A 1 108 ? 18.844 -4.727 5.996 1 94.12 108 LEU A N 1
ATOM 791 C CA . LEU A 1 108 ? 19.859 -4.664 7.039 1 94.12 108 LEU A CA 1
ATOM 792 C C . LEU A 1 108 ? 20.719 -3.412 6.883 1 94.12 108 LEU A C 1
ATOM 794 O O . LEU A 1 108 ? 21.125 -2.814 7.879 1 94.12 108 LEU A O 1
ATOM 798 N N . ALA A 1 109 ? 21 -3 5.695 1 91 109 ALA A N 1
ATOM 799 C CA . ALA A 1 109 ? 21.766 -1.784 5.441 1 91 109 ALA A CA 1
ATOM 800 C C . ALA A 1 109 ? 21.047 -0.554 5.973 1 91 109 ALA A C 1
ATOM 802 O O . ALA A 1 109 ? 21.641 0.304 6.617 1 91 109 ALA A O 1
ATOM 803 N N . PHE A 1 110 ? 19.734 -0.527 5.773 1 89.62 110 PHE A N 1
ATOM 804 C CA . PHE A 1 110 ? 18.953 0.611 6.238 1 89.62 110 PHE A CA 1
ATOM 805 C C . PHE A 1 110 ? 18.812 0.587 7.754 1 89.62 110 PHE A C 1
ATOM 807 O O . PHE A 1 110 ? 18.766 1.639 8.398 1 89.62 110 PHE A O 1
ATOM 814 N N . ASP A 1 111 ? 18.703 -0.616 8.25 1 91.31 111 ASP A N 1
ATOM 815 C CA . ASP A 1 111 ? 18.578 -0.767 9.695 1 91.31 111 ASP A CA 1
ATOM 816 C C . ASP A 1 111 ? 19.828 -0.274 10.414 1 91.31 111 ASP A C 1
ATOM 818 O O . ASP A 1 111 ? 19.75 0.343 11.477 1 91.31 111 ASP A O 1
ATOM 822 N N . LYS A 1 112 ? 20.984 -0.461 9.797 1 90.19 112 LYS A N 1
ATOM 823 C CA . LYS A 1 112 ? 22.266 -0.143 10.422 1 90.19 112 LYS A CA 1
ATOM 824 C C . LYS A 1 112 ? 22.688 1.296 10.133 1 90.19 112 LYS A C 1
ATOM 826 O O . LYS A 1 112 ? 23.219 1.985 11.008 1 90.19 112 LYS A O 1
ATOM 831 N N . ARG A 1 113 ? 22.422 1.78 8.867 1 86.88 113 ARG A N 1
ATOM 832 C CA . ARG A 1 113 ? 23.031 3.041 8.445 1 86.88 113 ARG A CA 1
ATOM 833 C C . ARG A 1 113 ? 21.969 4.098 8.18 1 86.88 113 ARG A C 1
ATOM 835 O O . ARG A 1 113 ? 22.281 5.258 7.91 1 86.88 113 ARG A O 1
ATOM 842 N N . GLY A 1 114 ? 20.719 3.684 8.203 1 81 114 GLY A N 1
ATOM 843 C CA . GLY A 1 114 ? 19.625 4.617 7.988 1 81 114 GLY A CA 1
ATOM 844 C C . GLY A 1 114 ? 19.703 5.34 6.656 1 81 114 GLY A C 1
ATOM 845 O O . GLY A 1 114 ? 19.875 4.707 5.609 1 81 114 GLY A O 1
ATOM 846 N N . ARG A 1 115 ? 19.562 6.656 6.727 1 75.44 115 ARG A N 1
ATOM 847 C CA . ARG A 1 115 ? 19.516 7.508 5.539 1 75.44 115 ARG A CA 1
ATOM 848 C C . ARG A 1 115 ? 20.875 7.574 4.863 1 75.44 115 ARG A C 1
ATOM 850 O O . ARG A 1 115 ? 20.984 7.965 3.701 1 75.44 115 ARG A O 1
ATOM 857 N N . GLY A 1 116 ? 21.844 7.184 5.586 1 76.19 116 GLY A N 1
ATOM 858 C CA . GLY A 1 116 ? 23.188 7.148 5 1 76.19 116 GLY A CA 1
ATOM 859 C C . GLY A 1 116 ? 23.281 6.215 3.809 1 76.19 116 GLY A C 1
ATOM 860 O O . GLY A 1 116 ? 24.078 6.449 2.9 1 76.19 116 GLY A O 1
ATOM 861 N N . VAL A 1 117 ? 22.453 5.176 3.842 1 78.44 117 VAL A N 1
ATOM 862 C CA . VAL A 1 117 ? 22.453 4.227 2.734 1 78.44 117 VAL A CA 1
ATOM 863 C C . VAL A 1 117 ? 22.016 4.934 1.451 1 78.44 117 VAL A C 1
ATOM 865 O O . VAL A 1 117 ? 22.562 4.676 0.377 1 78.44 117 VAL A O 1
ATOM 868 N N . LEU A 1 118 ? 21.062 5.77 1.58 1 70.06 118 LEU A N 1
ATOM 869 C CA . LEU A 1 118 ? 20.547 6.496 0.427 1 70.06 118 LEU A CA 1
ATOM 870 C C . LEU A 1 118 ? 21.625 7.367 -0.201 1 70.06 118 LEU A C 1
ATOM 872 O O . LEU A 1 118 ? 21.734 7.445 -1.427 1 70.06 118 LEU A O 1
ATOM 876 N N . ALA A 1 119 ? 22.359 8.062 0.667 1 68.06 119 ALA A N 1
ATOM 877 C CA . ALA A 1 119 ? 23.469 8.914 0.217 1 68.06 119 ALA A CA 1
ATOM 878 C C . ALA A 1 119 ? 24.516 8.094 -0.534 1 68.06 119 ALA A C 1
ATOM 880 O O . ALA A 1 119 ? 25.094 8.57 -1.519 1 68.06 119 ALA A O 1
ATOM 881 N N . GLU A 1 120 ? 24.656 6.938 -0.167 1 73.75 120 GLU A N 1
ATOM 882 C CA . GLU A 1 120 ? 25.672 6.074 -0.764 1 73.75 120 GLU A CA 1
ATOM 883 C C . GLU A 1 120 ? 25.234 5.59 -2.146 1 73.75 120 GLU A C 1
ATOM 885 O O . GLU A 1 120 ? 26.078 5.332 -3.01 1 73.75 120 GLU A O 1
ATOM 890 N N . LEU A 1 121 ? 23.984 5.43 -2.225 1 70.19 121 LEU A N 1
ATOM 891 C CA . LEU A 1 121 ? 23.469 4.922 -3.49 1 70.19 121 LEU A CA 1
ATOM 892 C C . LEU A 1 121 ? 23.359 6.039 -4.523 1 70.19 121 LEU A C 1
ATOM 894 O O . LEU A 1 121 ? 23.125 5.781 -5.703 1 70.19 121 LEU A O 1
ATOM 898 N N . GLY A 1 122 ? 23.766 7.184 -4.117 1 65.06 122 GLY A N 1
ATOM 899 C CA . GLY A 1 122 ? 23.672 8.305 -5.039 1 65.06 122 GLY A CA 1
ATOM 900 C C . GLY A 1 122 ? 22.25 8.586 -5.492 1 65.06 122 GLY A C 1
ATOM 901 O O . GLY A 1 122 ? 22.016 8.977 -6.637 1 65.06 122 GLY A O 1
ATOM 902 N N . THR A 1 123 ? 21.422 8.203 -4.672 1 61.47 123 THR A N 1
ATOM 903 C CA . THR A 1 123 ? 20.031 8.297 -5.105 1 61.47 123 THR A CA 1
ATOM 904 C C . THR A 1 123 ? 19.516 9.727 -4.957 1 61.47 123 THR A C 1
ATOM 906 O O . THR A 1 123 ? 19.812 10.398 -3.967 1 61.47 123 THR A O 1
ATOM 909 N N . ASP A 1 124 ? 19.031 10.172 -5.98 1 63.75 124 ASP A N 1
ATOM 910 C CA . ASP A 1 124 ? 18.344 11.461 -6.031 1 63.75 124 ASP A CA 1
ATOM 911 C C . ASP A 1 124 ? 17.188 11.5 -5.043 1 63.75 124 ASP A C 1
ATOM 913 O O . ASP A 1 124 ? 16.281 10.664 -5.098 1 63.75 124 ASP A O 1
ATOM 917 N N . ARG A 1 125 ? 17.391 12.375 -4.109 1 62.88 125 ARG A N 1
ATOM 918 C CA . ARG A 1 125 ? 16.391 12.555 -3.07 1 62.88 125 ARG A CA 1
ATOM 919 C C . ARG A 1 125 ? 15 12.711 -3.678 1 62.88 125 ARG A C 1
ATOM 921 O O . ARG A 1 125 ? 14.008 12.258 -3.1 1 62.88 125 ARG A O 1
ATOM 928 N N . GLU A 1 126 ? 15 13.305 -4.848 1 67.5 126 GLU A N 1
ATOM 929 C CA . GLU A 1 126 ? 13.703 13.57 -5.473 1 67.5 126 GLU A CA 1
ATOM 930 C C . GLU A 1 126 ? 13.094 12.289 -6.043 1 67.5 126 GLU A C 1
ATOM 932 O O . GLU A 1 126 ? 11.883 12.07 -5.926 1 67.5 126 GLU A O 1
ATOM 937 N N . LYS A 1 127 ? 13.906 11.445 -6.531 1 73.44 127 LYS A N 1
ATOM 938 C CA . LYS A 1 127 ? 13.383 10.227 -7.133 1 73.44 127 LYS A CA 1
ATOM 939 C C . LYS A 1 127 ? 13.18 9.141 -6.078 1 73.44 127 LYS A C 1
ATOM 941 O O . LYS A 1 127 ? 12.305 8.281 -6.227 1 73.44 127 LYS A O 1
ATOM 946 N N . GLY A 1 128 ? 13.922 9.195 -4.996 1 76.25 128 GLY A N 1
ATOM 947 C CA . GLY A 1 128 ? 13.773 8.32 -3.846 1 76.25 128 GLY A CA 1
ATOM 948 C C . GLY A 1 128 ? 14.453 6.973 -4.027 1 76.25 128 GLY A C 1
ATOM 949 O O . GLY A 1 128 ? 14.797 6.594 -5.148 1 76.25 128 GLY A O 1
ATOM 950 N N . LEU A 1 129 ? 14.625 6.254 -2.936 1 74.94 129 LEU A N 1
ATOM 951 C CA . LEU A 1 129 ? 15.211 4.918 -2.883 1 74.94 129 LEU A CA 1
ATOM 952 C C . LEU A 1 129 ? 14.469 3.959 -3.803 1 74.94 129 LEU A C 1
ATOM 954 O O . LEU A 1 129 ? 15.078 3.1 -4.441 1 74.94 129 LEU A O 1
ATOM 958 N N . VAL A 1 130 ? 13.234 4.195 -3.902 1 80.75 130 VAL A N 1
ATOM 959 C CA . VAL A 1 130 ? 12.391 3.295 -4.68 1 80.75 130 VAL A CA 1
ATOM 960 C C . VAL A 1 130 ? 12.781 3.359 -6.152 1 80.75 130 VAL A C 1
ATOM 962 O O . VAL A 1 130 ? 12.773 2.34 -6.848 1 80.75 130 VAL A O 1
ATOM 965 N N . SER A 1 131 ? 13.094 4.539 -6.574 1 83.62 131 SER A N 1
ATOM 966 C CA . SER A 1 131 ? 13.492 4.699 -7.969 1 83.62 131 SER A CA 1
ATOM 967 C C . SER A 1 131 ? 14.758 3.908 -8.273 1 83.62 131 SER A C 1
ATOM 969 O O . SER A 1 131 ? 14.859 3.277 -9.328 1 83.62 131 SER A O 1
ATOM 971 N N . ALA A 1 132 ? 15.703 3.967 -7.375 1 78.31 132 ALA A N 1
ATOM 972 C CA . ALA A 1 132 ? 16.953 3.227 -7.535 1 78.31 132 ALA A CA 1
ATOM 973 C C . ALA A 1 132 ? 16.703 1.72 -7.508 1 78.31 132 ALA A C 1
ATOM 975 O O . ALA A 1 132 ? 17.266 0.977 -8.312 1 78.31 132 ALA A O 1
ATOM 976 N N . LEU A 1 133 ? 15.836 1.333 -6.652 1 76.19 133 LEU A N 1
ATOM 977 C CA . LEU A 1 133 ? 15.609 -0.091 -6.434 1 76.19 133 LEU A CA 1
ATOM 978 C C . LEU A 1 133 ? 14.781 -0.688 -7.566 1 76.19 133 LEU A C 1
ATOM 980 O O . LEU A 1 133 ? 14.891 -1.881 -7.855 1 76.19 133 LEU A O 1
ATOM 984 N N . THR A 1 134 ? 14.023 0.152 -8.297 1 78.81 134 THR A N 1
ATOM 985 C CA . THR A 1 134 ? 13.109 -0.353 -9.32 1 78.81 134 THR A CA 1
ATOM 986 C C . THR A 1 134 ? 13.555 0.087 -10.711 1 78.81 134 THR A C 1
ATOM 988 O O . THR A 1 134 ? 12.781 0.028 -11.664 1 78.81 134 THR A O 1
ATOM 991 N N . ASN A 1 135 ? 14.766 0.643 -10.734 1 78.75 135 ASN A N 1
ATOM 992 C CA . ASN A 1 135 ? 15.32 1.14 -11.992 1 78.75 135 ASN A CA 1
ATOM 993 C C . ASN A 1 135 ? 14.383 2.143 -12.656 1 78.75 135 ASN A C 1
ATOM 995 O O . ASN A 1 135 ? 14.102 2.037 -13.852 1 78.75 135 ASN A O 1
ATOM 999 N N . GLY A 1 136 ? 13.812 2.938 -11.836 1 81.69 136 GLY A N 1
ATOM 1000 C CA . GLY A 1 136 ? 13.016 4.055 -12.32 1 81.69 136 GLY A CA 1
ATOM 1001 C C . GLY A 1 136 ? 11.562 3.697 -12.547 1 81.69 136 GLY A C 1
ATOM 1002 O O . GLY A 1 136 ? 10.758 4.555 -12.914 1 81.69 136 GLY A O 1
ATOM 1003 N N . ALA A 1 137 ? 11.141 2.459 -12.32 1 83.38 137 ALA A N 1
ATOM 1004 C CA . ALA A 1 137 ? 9.766 2.035 -12.555 1 83.38 137 ALA A CA 1
ATOM 1005 C C . ALA A 1 137 ? 8.797 2.746 -11.609 1 83.38 137 ALA A C 1
ATOM 1007 O O . ALA A 1 137 ? 7.66 3.039 -11.984 1 83.38 137 ALA A O 1
ATOM 1008 N N . ILE A 1 138 ? 9.281 2.998 -10.422 1 87.31 138 ILE A N 1
ATOM 1009 C 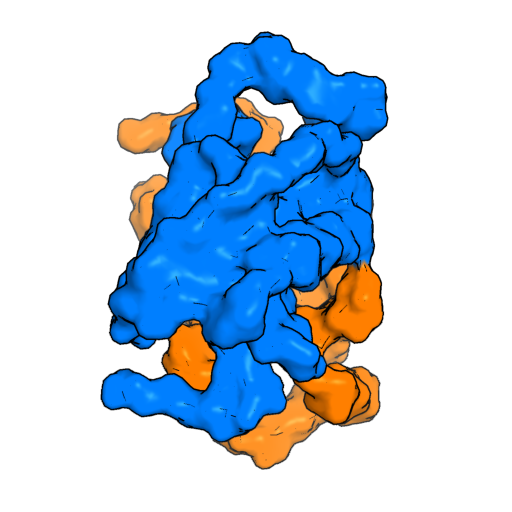CA . ILE A 1 138 ? 8.508 3.67 -9.391 1 87.31 138 ILE A CA 1
ATOM 1010 C C . ILE A 1 138 ? 9.266 4.906 -8.898 1 87.31 138 ILE A C 1
ATOM 1012 O O . ILE A 1 138 ? 10.477 4.859 -8.703 1 87.31 138 ILE A O 1
ATOM 1016 N N . VAL A 1 139 ? 8.539 5.98 -8.773 1 89.25 139 VAL A N 1
ATOM 1017 C CA . VAL A 1 139 ? 9.18 7.18 -8.242 1 89.25 139 VAL A CA 1
ATOM 1018 C C . VAL A 1 139 ? 8.461 7.621 -6.965 1 89.25 139 VAL A C 1
ATOM 1020 O O . VAL A 1 139 ? 7.258 7.387 -6.809 1 89.25 139 VAL A O 1
ATOM 1023 N N . ARG A 1 140 ? 9.156 8.289 -6.156 1 91.19 140 ARG A N 1
ATOM 1024 C CA . ARG A 1 140 ? 8.688 8.656 -4.824 1 91.19 140 ARG A CA 1
ATOM 1025 C C . ARG A 1 140 ? 7.395 9.461 -4.902 1 91.19 140 ARG A C 1
ATOM 1027 O O . ARG A 1 140 ? 6.453 9.219 -4.145 1 91.19 140 ARG A O 1
ATOM 1034 N N . ARG A 1 141 ? 7.391 10.406 -5.805 1 93.75 141 ARG A N 1
ATOM 1035 C CA . ARG A 1 141 ? 6.223 11.273 -5.918 1 93.75 141 ARG A CA 1
ATOM 1036 C C . ARG A 1 141 ? 4.945 10.453 -6.086 1 93.75 141 ARG A C 1
ATOM 1038 O O . ARG A 1 141 ? 3.9 10.805 -5.535 1 93.75 141 ARG A O 1
ATOM 1045 N N . GLN A 1 142 ? 5.055 9.375 -6.828 1 94.81 142 GLN A N 1
ATOM 1046 C CA . GLN A 1 142 ? 3.904 8.516 -7.082 1 94.81 142 GLN A CA 1
ATOM 1047 C C . GLN A 1 142 ? 3.43 7.836 -5.801 1 94.81 142 GLN A C 1
ATOM 1049 O O . GLN A 1 142 ? 2.229 7.77 -5.539 1 94.81 142 GLN A O 1
ATOM 1054 N N . LEU A 1 143 ? 4.375 7.352 -5.031 1 96.88 143 LEU A N 1
ATOM 1055 C CA . LEU A 1 143 ? 4.027 6.68 -3.783 1 96.88 143 LEU A CA 1
ATOM 1056 C C . LEU A 1 143 ? 3.416 7.664 -2.791 1 96.88 143 LEU A C 1
ATOM 1058 O O . LEU A 1 143 ? 2.438 7.34 -2.111 1 96.88 143 LEU A O 1
ATOM 1062 N N . VAL A 1 144 ? 3.984 8.859 -2.754 1 97 144 VAL A N 1
ATOM 1063 C CA . VAL A 1 144 ? 3.461 9.883 -1.855 1 97 144 VAL A CA 1
ATOM 1064 C C . VAL A 1 144 ? 2.039 10.258 -2.268 1 97 144 VAL A C 1
ATOM 1066 O O . VAL A 1 144 ? 1.147 10.359 -1.422 1 97 144 VAL A O 1
ATOM 1069 N N . GLU A 1 145 ? 1.848 10.438 -3.559 1 97.5 145 GLU A N 1
ATOM 1070 C CA . GLU A 1 145 ? 0.52 10.781 -4.059 1 97.5 145 GLU A CA 1
ATOM 1071 C C . GLU A 1 145 ? -0.511 9.734 -3.656 1 97.5 145 GLU A C 1
ATOM 1073 O O . GLU A 1 145 ? -1.606 10.07 -3.203 1 97.5 145 GLU A O 1
ATOM 1078 N N . GLU A 1 146 ? -0.165 8.484 -3.805 1 97.81 146 GLU A N 1
ATOM 1079 C CA . GLU A 1 146 ? -1.082 7.402 -3.459 1 97.81 146 GLU A CA 1
ATOM 1080 C C . GLU A 1 146 ? -1.359 7.367 -1.959 1 97.81 146 GLU A C 1
ATOM 1082 O O . GLU A 1 146 ? -2.51 7.223 -1.538 1 97.81 146 GLU A O 1
ATOM 1087 N N . ALA A 1 147 ? -0.318 7.496 -1.183 1 98.44 147 ALA A N 1
ATOM 1088 C CA . ALA A 1 147 ? -0.499 7.492 0.267 1 98.44 147 ALA A CA 1
ATOM 1089 C C . ALA A 1 147 ? -1.451 8.602 0.704 1 98.44 147 ALA A C 1
ATOM 1091 O O . ALA A 1 147 ? -2.361 8.367 1.502 1 98.44 147 ALA A O 1
ATOM 1092 N N . VAL A 1 148 ? -1.248 9.797 0.186 1 97.56 148 VAL A N 1
ATOM 1093 C CA . VAL A 1 148 ? -2.062 10.945 0.566 1 97.56 148 VAL A CA 1
ATOM 1094 C C . VAL A 1 148 ? -3.488 10.766 0.05 1 97.56 148 VAL A C 1
ATOM 1096 O O . VAL A 1 148 ? -4.453 11.047 0.764 1 97.56 148 VAL A O 1
ATOM 1099 N N . TYR A 1 149 ? -3.607 10.312 -1.177 1 96.75 149 TYR A N 1
ATOM 1100 C CA . TYR A 1 149 ? -4.934 10.062 -1.732 1 96.75 149 TYR A CA 1
ATOM 1101 C C . TYR A 1 149 ? -5.723 9.102 -0.852 1 96.75 149 TYR A C 1
ATOM 1103 O O . TYR A 1 149 ? -6.887 9.359 -0.536 1 96.75 149 TYR A O 1
ATOM 1111 N N . PHE A 1 150 ? -5.129 8.07 -0.436 1 97.31 150 PHE A N 1
ATOM 1112 C CA . PHE A 1 150 ? -5.832 7.074 0.364 1 97.31 150 PHE A CA 1
ATOM 1113 C C . PHE A 1 150 ? -6.105 7.598 1.768 1 97.31 150 PHE A C 1
ATOM 1115 O O . PHE A 1 150 ? -7.105 7.238 2.387 1 97.31 150 PHE A O 1
ATOM 1122 N N . ALA 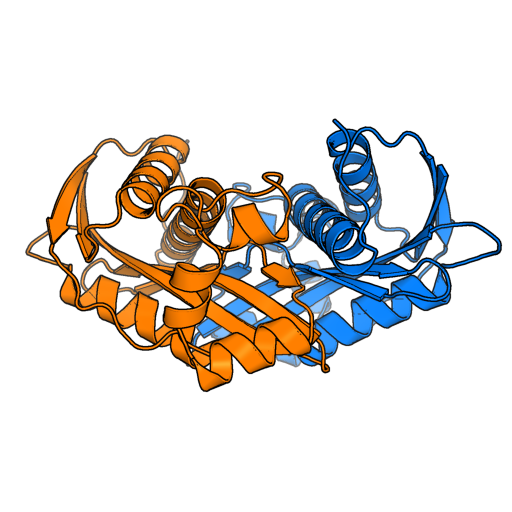A 1 151 ? -5.246 8.461 2.285 1 97.06 151 ALA A N 1
ATOM 1123 C CA . ALA A 1 151 ? -5.555 9.133 3.545 1 97.06 151 ALA A CA 1
ATOM 1124 C C . ALA A 1 151 ? -6.797 10.008 3.408 1 97.06 151 ALA A C 1
ATOM 1126 O O . ALA A 1 151 ? -7.641 10.039 4.305 1 97.06 151 ALA A O 1
ATOM 1127 N N . LEU A 1 152 ? -6.879 10.703 2.279 1 94.31 152 LEU A N 1
ATOM 1128 C CA . LEU A 1 152 ? -8.023 11.578 2.031 1 94.31 152 LEU A CA 1
ATOM 1129 C C . LEU A 1 152 ? -9.297 10.758 1.858 1 94.31 152 LEU A C 1
ATOM 1131 O O . LEU A 1 152 ? -10.352 11.133 2.373 1 94.31 152 LEU A O 1
ATOM 1135 N N . VAL A 1 153 ? -9.211 9.656 1.147 1 93.44 153 VAL A N 1
ATOM 1136 C CA . VAL A 1 153 ? -10.352 8.766 0.996 1 93.44 153 VAL A CA 1
ATOM 1137 C C . VAL A 1 153 ? -10.797 8.258 2.365 1 93.44 153 VAL A C 1
ATOM 1139 O O . VAL A 1 153 ? -11.992 8.242 2.672 1 93.44 153 VAL A O 1
ATOM 1142 N N . SER A 1 154 ? -9.844 7.859 3.209 1 94.75 154 SER A N 1
ATOM 1143 C CA . SER A 1 154 ? -10.125 7.398 4.562 1 94.75 154 SER A CA 1
ATOM 1144 C C . SER A 1 154 ? -10.789 8.492 5.391 1 94.75 154 SER A C 1
ATOM 1146 O O . SER A 1 154 ? -11.719 8.227 6.16 1 94.75 154 SER A O 1
ATOM 1148 N N . TYR A 1 155 ? -10.281 9.703 5.234 1 93.75 155 TYR A N 1
ATOM 1149 C CA . TYR A 1 155 ? -10.836 10.859 5.934 1 93.75 155 TYR A CA 1
ATOM 1150 C C . TYR A 1 155 ? -12.305 11.055 5.574 1 93.75 155 TYR A C 1
ATOM 1152 O O . TYR A 1 155 ? -13.148 11.25 6.457 1 93.75 155 TYR A O 1
ATOM 1160 N N . MET A 1 156 ? -12.547 10.977 4.27 1 89.94 156 MET A N 1
ATOM 1161 C CA . MET A 1 156 ? -13.914 11.148 3.793 1 89.94 156 MET A CA 1
ATOM 1162 C C . MET A 1 156 ? -14.82 10.039 4.328 1 89.94 156 MET A C 1
ATOM 1164 O O . MET A 1 156 ? -15.938 10.305 4.766 1 89.94 156 MET A O 1
ATOM 1168 N N . HIS A 1 157 ? -14.383 8.875 4.344 1 88.12 157 HIS A N 1
ATOM 1169 C CA . HIS A 1 157 ? -15.133 7.719 4.84 1 88.12 157 HIS A CA 1
ATOM 1170 C C . HIS A 1 157 ? -15.422 7.852 6.332 1 88.12 157 HIS A C 1
ATOM 1172 O O . HIS A 1 157 ? -16.562 7.719 6.762 1 88.12 157 HIS A O 1
ATOM 1178 N N . LEU A 1 158 ? -14.469 8.227 7.07 1 90.38 158 LEU A N 1
ATOM 1179 C CA . LEU A 1 158 ? -14.586 8.266 8.523 1 90.38 158 LEU A CA 1
ATOM 1180 C C . LEU A 1 158 ? -15.414 9.469 8.969 1 90.38 158 LEU A C 1
ATOM 1182 O O . LEU A 1 158 ? -16.031 9.445 10.031 1 90.38 158 LEU A O 1
ATOM 1186 N N . SER A 1 159 ? -15.352 10.508 8.141 1 88.94 159 SER A N 1
ATOM 1187 C CA . SER A 1 159 ? -16.078 11.719 8.492 1 88.94 159 SER A CA 1
ATOM 1188 C C . SER A 1 159 ? -17.516 11.656 8.008 1 88.94 159 SER A C 1
ATOM 1190 O O . SER A 1 159 ? -18.328 12.523 8.336 1 88.94 159 SER A O 1
ATOM 1192 N N . GLY A 1 160 ? -17.859 10.641 7.227 1 81.94 160 GLY A N 1
ATOM 1193 C CA . GLY A 1 160 ? -19.203 10.531 6.68 1 81.94 160 GLY A CA 1
ATOM 1194 C C . GLY A 1 160 ? -19.438 11.445 5.496 1 81.94 160 GLY A C 1
ATOM 1195 O O . GLY A 1 160 ? -20.594 11.719 5.137 1 81.94 160 GLY A O 1
ATOM 1196 N N . LEU A 1 161 ? -18.375 12 5.066 1 74.62 161 LEU A N 1
ATOM 1197 C CA . LEU A 1 161 ? -18.484 12.883 3.91 1 74.62 161 LEU A CA 1
ATOM 1198 C C . LEU A 1 161 ? -18.547 12.07 2.617 1 74.62 161 LEU A C 1
ATOM 1200 O O . LEU A 1 161 ? -17.938 11.008 2.512 1 74.62 161 LEU A O 1
ATOM 1204 N N . LYS A 1 162 ? -19.688 12.242 1.834 1 61.62 162 LYS A N 1
ATOM 1205 C CA . LYS A 1 162 ? -19.797 11.57 0.54 1 61.62 162 LYS A CA 1
ATOM 1206 C C . LYS A 1 162 ? -19.016 12.328 -0.532 1 61.62 162 LYS A C 1
ATOM 1208 O O . LYS A 1 162 ? -18.906 13.555 -0.481 1 61.62 162 LYS A O 1
ATOM 1213 N N . TRP A 1 163 ? -17.922 11.695 -1.122 1 54.91 163 TRP A N 1
ATOM 1214 C CA . TRP A 1 163 ? -17.25 12.336 -2.25 1 54.91 163 TRP A CA 1
ATOM 1215 C C . TRP A 1 163 ? -18.266 12.758 -3.312 1 54.91 163 TRP A C 1
ATOM 1217 O O . TRP A 1 163 ? -19.109 11.961 -3.725 1 54.91 163 TRP A O 1
ATOM 1227 N N . SER A 1 164 ? -18.906 13.844 -3.162 1 43.94 164 SER A N 1
ATOM 1228 C CA . SER A 1 164 ? -19.641 14.289 -4.34 1 43.94 164 SER A CA 1
ATOM 1229 C C . SER A 1 164 ? -18.703 14.602 -5.5 1 43.94 164 SER A C 1
ATOM 1231 O O . SER A 1 164 ? -17.75 15.359 -5.344 1 43.94 164 SER A O 1
ATOM 1233 N N . ARG A 1 165 ? -18.531 13.562 -6.367 1 39.94 165 ARG A N 1
ATOM 1234 C CA . ARG A 1 165 ? -17.938 14.062 -7.605 1 39.94 165 ARG A CA 1
ATOM 1235 C C . ARG A 1 165 ? -18.609 15.367 -8.039 1 39.94 165 ARG A C 1
ATOM 1237 O O . ARG A 1 165 ? -19.828 15.516 -7.922 1 39.94 165 ARG A O 1
ATOM 1244 N N . MET B 1 1 ? 4.52 -15.289 -22.094 1 78.25 1 MET B N 1
ATOM 1245 C CA . MET B 1 1 ? 4.684 -15.867 -20.766 1 78.25 1 MET B CA 1
ATOM 1246 C C . MET B 1 1 ? 3.354 -16.391 -20.234 1 78.25 1 MET B C 1
ATOM 1248 O O . MET B 1 1 ? 2.297 -15.828 -20.531 1 78.25 1 MET B O 1
ATOM 1252 N N . LYS B 1 2 ? 3.449 -17.594 -19.578 1 89.81 2 LYS B N 1
ATOM 1253 C CA . LYS B 1 2 ? 2.246 -18.172 -19 1 89.81 2 LYS B CA 1
ATOM 1254 C C . LYS B 1 2 ? 2.129 -17.812 -17.516 1 89.81 2 LYS B C 1
ATOM 1256 O O . LYS B 1 2 ? 3.109 -17.891 -16.781 1 89.81 2 LYS B O 1
ATOM 1261 N N . VAL B 1 3 ? 0.917 -17.359 -17.188 1 93.06 3 VAL B N 1
ATOM 1262 C CA . VAL B 1 3 ? 0.661 -16.953 -15.805 1 93.06 3 VAL B CA 1
ATOM 1263 C C . VAL B 1 3 ? -0.478 -17.797 -15.234 1 93.06 3 VAL B C 1
ATOM 1265 O O . VAL B 1 3 ? -1.525 -17.953 -15.867 1 93.06 3 VAL B O 1
ATOM 1268 N N . CYS B 1 4 ? -0.209 -18.391 -14.102 1 95 4 CYS B N 1
ATOM 1269 C CA . CYS B 1 4 ? -1.199 -19.188 -13.391 1 95 4 CYS B CA 1
ATOM 1270 C C . CYS B 1 4 ? -1.678 -18.484 -12.133 1 95 4 CYS B C 1
ATOM 1272 O O . CYS B 1 4 ? -0.868 -18.062 -11.297 1 95 4 CYS B O 1
ATOM 1274 N N . ILE B 1 5 ? -2.971 -18.344 -11.992 1 94.62 5 ILE B N 1
ATOM 1275 C CA . ILE B 1 5 ? -3.537 -17.594 -10.867 1 94.62 5 ILE B CA 1
ATOM 1276 C C . ILE B 1 5 ? -4.496 -18.5 -10.094 1 94.62 5 ILE B C 1
ATOM 1278 O O . ILE B 1 5 ? -5.324 -19.188 -10.688 1 94.62 5 ILE B O 1
ATOM 1282 N N . ALA B 1 6 ? -4.383 -18.516 -8.805 1 90.25 6 ALA B N 1
ATOM 1283 C CA . ALA B 1 6 ? -5.273 -19.297 -7.949 1 90.25 6 ALA B CA 1
ATOM 1284 C C . ALA B 1 6 ? -6.449 -18.453 -7.461 1 90.25 6 ALA B C 1
ATOM 1286 O O . ALA B 1 6 ? -6.52 -18.094 -6.281 1 90.25 6 ALA B O 1
ATOM 1287 N N . THR B 1 7 ? -7.398 -18.203 -8.266 1 87.38 7 THR B N 1
ATOM 1288 C CA . THR B 1 7 ? -8.625 -17.484 -7.918 1 87.38 7 THR B CA 1
ATOM 1289 C C . THR B 1 7 ? -9.68 -17.656 -9.016 1 87.38 7 THR B C 1
ATOM 1291 O O . THR B 1 7 ? -9.336 -17.875 -10.18 1 87.38 7 THR B O 1
ATOM 1294 N N . SER B 1 8 ? -10.891 -17.531 -8.656 1 84.25 8 SER B N 1
ATOM 1295 C CA . SER B 1 8 ? -11.984 -17.484 -9.617 1 84.25 8 SER B CA 1
ATOM 1296 C C . SER B 1 8 ? -12.656 -16.109 -9.617 1 84.25 8 SER B C 1
ATOM 1298 O O . SER B 1 8 ? -13.633 -15.898 -10.352 1 84.25 8 SER B O 1
ATOM 1300 N N . ASN B 1 9 ? -12.141 -15.227 -8.797 1 85.94 9 ASN B N 1
ATOM 1301 C CA . ASN B 1 9 ? -12.703 -13.891 -8.703 1 85.94 9 ASN B CA 1
ATOM 1302 C C . ASN B 1 9 ? -12.375 -13.055 -9.945 1 85.94 9 ASN B C 1
ATOM 1304 O O . ASN B 1 9 ? -11.211 -12.797 -10.227 1 85.94 9 ASN B O 1
ATOM 1308 N N . LYS B 1 10 ? -13.391 -12.609 -10.625 1 87.81 10 LYS B N 1
ATOM 1309 C CA . LYS B 1 10 ? -13.211 -11.922 -11.898 1 87.81 10 LYS B CA 1
ATOM 1310 C C . LYS B 1 10 ? -12.43 -10.625 -11.719 1 87.81 10 LYS B C 1
ATOM 1312 O O . LYS B 1 10 ? -11.57 -10.289 -12.539 1 87.81 10 LYS B O 1
ATOM 1317 N N . ALA B 1 11 ? -12.727 -9.898 -10.695 1 88.5 11 ALA B N 1
ATOM 1318 C CA . ALA B 1 11 ? -12.039 -8.633 -10.438 1 88.5 11 ALA B CA 1
ATOM 1319 C C . ALA B 1 11 ? -10.547 -8.867 -10.188 1 88.5 11 ALA B C 1
ATOM 1321 O O . ALA B 1 11 ? -9.711 -8.078 -10.641 1 88.5 11 ALA B O 1
ATOM 1322 N N . LYS B 1 12 ? -10.195 -9.961 -9.469 1 90.88 12 LYS B N 1
ATOM 1323 C CA . LYS B 1 12 ? -8.789 -10.289 -9.227 1 90.88 12 LYS B CA 1
ATOM 1324 C C . LYS B 1 12 ? -8.086 -10.672 -10.531 1 90.88 12 LYS B C 1
ATOM 1326 O O . LYS B 1 12 ? -6.953 -10.25 -10.773 1 90.88 12 LYS B O 1
ATOM 1331 N N . ILE B 1 13 ? -8.781 -11.414 -11.344 1 92.38 13 ILE B N 1
ATOM 1332 C CA . ILE B 1 13 ? -8.211 -11.82 -12.625 1 92.38 13 ILE B CA 1
ATOM 1333 C C . ILE B 1 13 ? -7.949 -10.594 -13.484 1 92.38 13 ILE B C 1
ATOM 1335 O O . ILE B 1 13 ? -6.867 -10.453 -14.07 1 92.38 13 ILE B O 1
ATOM 1339 N N . GLU B 1 14 ? -8.875 -9.711 -13.5 1 93.06 14 GLU B N 1
ATOM 1340 C CA . GLU B 1 14 ? -8.719 -8.484 -14.273 1 93.06 14 GLU B CA 1
ATOM 1341 C C . GLU B 1 14 ? -7.559 -7.641 -13.75 1 93.06 14 GLU B C 1
ATOM 1343 O O . GLU B 1 14 ? -6.84 -7.008 -14.523 1 93.06 14 GLU B O 1
ATOM 1348 N N . GLY B 1 15 ? -7.434 -7.59 -12.43 1 94.94 15 GLY B N 1
ATOM 1349 C CA . GLY B 1 15 ? -6.316 -6.879 -11.828 1 94.94 15 GLY B CA 1
ATOM 1350 C C . GLY B 1 15 ? -4.965 -7.441 -12.219 1 94.94 15 GLY B C 1
ATOM 1351 O O . GLY B 1 15 ? -4.039 -6.691 -12.531 1 94.94 15 GLY B O 1
ATOM 1352 N N . VAL B 1 16 ? -4.895 -8.75 -12.266 1 95.06 16 VAL B N 1
ATOM 1353 C CA . VAL B 1 16 ? -3.654 -9.406 -12.656 1 95.06 16 VAL B CA 1
ATOM 1354 C C . VAL B 1 16 ? -3.342 -9.086 -14.117 1 95.06 16 VAL B C 1
ATOM 1356 O O . VAL B 1 16 ? -2.213 -8.719 -14.453 1 95.06 16 VAL B O 1
ATOM 1359 N N . LEU B 1 17 ? -4.348 -9.188 -14.969 1 93.31 17 LEU B N 1
ATOM 1360 C CA . LEU B 1 17 ? -4.18 -8.891 -16.391 1 93.31 17 LEU B CA 1
ATOM 1361 C C . LEU B 1 17 ? -3.744 -7.445 -16.594 1 93.31 17 LEU B C 1
ATOM 1363 O O . LEU B 1 17 ? -2.883 -7.168 -17.438 1 93.31 17 LEU B O 1
ATOM 1367 N N . GLY B 1 18 ? -4.352 -6.559 -15.867 1 94.38 18 GLY B N 1
ATOM 1368 C CA . GLY B 1 18 ? -3.961 -5.156 -15.93 1 94.38 18 GLY B CA 1
ATOM 1369 C C . GLY B 1 18 ? -2.502 -4.93 -15.586 1 94.38 18 GLY B C 1
ATOM 1370 O O . GLY B 1 18 ? -1.809 -4.168 -16.266 1 94.38 18 GLY B O 1
ATOM 1371 N N . ALA B 1 19 ? -2.021 -5.543 -14.531 1 94.88 19 ALA B N 1
ATOM 1372 C CA . ALA B 1 19 ? -0.628 -5.41 -14.109 1 94.88 19 ALA B CA 1
ATOM 1373 C C . ALA B 1 19 ? 0.32 -5.945 -15.18 1 94.88 19 ALA B C 1
ATOM 1375 O O . ALA B 1 19 ? 1.354 -5.336 -15.461 1 94.88 19 ALA B O 1
ATOM 1376 N N . LEU B 1 20 ? -0.019 -7.074 -15.797 1 92.56 20 LEU B N 1
ATOM 1377 C CA . LEU B 1 20 ? 0.806 -7.668 -16.844 1 92.56 20 LEU B CA 1
ATOM 1378 C C . LEU B 1 20 ? 0.889 -6.746 -18.062 1 92.56 20 LEU B C 1
ATOM 1380 O O . LEU B 1 20 ? 1.962 -6.574 -18.641 1 92.56 20 LEU B O 1
ATOM 1384 N N . LYS B 1 21 ? -0.233 -6.168 -18.375 1 91.56 21 LYS B N 1
ATOM 1385 C CA . LYS B 1 21 ? -0.269 -5.238 -19.5 1 91.56 21 LYS B CA 1
ATOM 1386 C C . LYS B 1 21 ? 0.628 -4.031 -19.25 1 91.56 21 LYS B C 1
ATOM 1388 O O 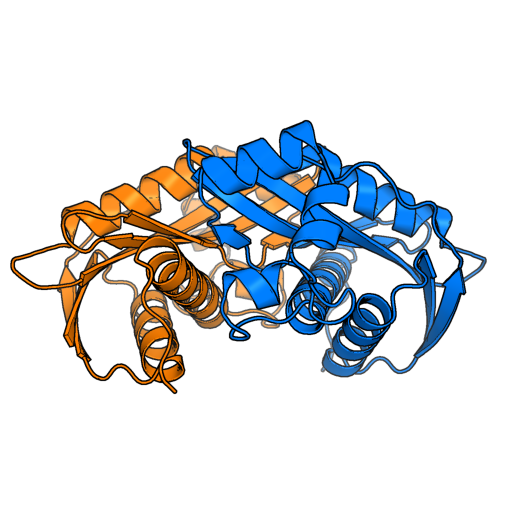. LYS B 1 21 ? 1.322 -3.562 -20.156 1 91.56 21 LYS B O 1
ATOM 1393 N N . ARG B 1 22 ? 0.637 -3.562 -18.031 1 89.38 22 ARG B N 1
ATOM 1394 C CA . ARG B 1 22 ? 1.412 -2.387 -17.656 1 89.38 22 ARG B CA 1
ATOM 1395 C C . ARG B 1 22 ? 2.904 -2.621 -17.875 1 89.38 22 ARG B C 1
ATOM 1397 O O . ARG B 1 22 ? 3.65 -1.683 -18.156 1 89.38 22 ARG B O 1
ATOM 1404 N N . ILE B 1 23 ? 3.328 -3.842 -17.734 1 86.62 23 ILE B N 1
ATOM 1405 C CA . ILE B 1 23 ? 4.758 -4.094 -17.875 1 86.62 23 ILE B CA 1
ATOM 1406 C C . ILE B 1 23 ? 5.055 -4.707 -19.234 1 86.62 23 ILE B C 1
ATOM 1408 O O . ILE B 1 23 ? 6.16 -5.191 -19.484 1 86.62 23 ILE B O 1
ATOM 1412 N N . GLY B 1 24 ? 4.039 -4.812 -20.062 1 83.62 24 GLY B N 1
ATOM 1413 C CA . GLY B 1 24 ? 4.211 -5.23 -21.438 1 83.62 24 GLY B CA 1
ATOM 1414 C C . GLY B 1 24 ? 4.254 -6.738 -21.609 1 83.62 24 GLY B C 1
ATOM 1415 O O . GLY B 1 24 ? 4.859 -7.246 -22.562 1 83.62 24 GLY B O 1
ATOM 1416 N N . LEU B 1 25 ? 3.832 -7.387 -20.641 1 79.38 25 LEU B N 1
ATOM 1417 C CA . LEU B 1 25 ? 3.801 -8.844 -20.75 1 79.38 25 LEU B CA 1
ATOM 1418 C C . LEU B 1 25 ? 2.469 -9.312 -21.328 1 79.38 25 LEU B C 1
ATOM 1420 O O . LEU B 1 25 ? 1.413 -8.781 -20.984 1 79.38 25 LEU B O 1
ATOM 1424 N N . ARG B 1 26 ? 2.666 -9.969 -22.438 1 77.94 26 ARG B N 1
ATOM 1425 C CA . ARG B 1 26 ? 1.505 -10.641 -23.016 1 77.94 26 ARG B CA 1
ATOM 1426 C C . ARG B 1 26 ? 1.49 -12.117 -22.641 1 77.94 26 ARG B C 1
ATOM 1428 O O . ARG B 1 26 ? 2.525 -12.789 -22.703 1 77.94 26 ARG B O 1
ATOM 1435 N N . GLY B 1 27 ? 0.586 -12.43 -21.781 1 70.81 27 GLY B N 1
ATOM 1436 C CA . GLY B 1 27 ? 0.616 -13.844 -21.453 1 70.81 27 GLY B CA 1
ATOM 1437 C C . GLY B 1 27 ? -0.766 -14.461 -21.359 1 70.81 27 GLY B C 1
ATOM 1438 O O . GLY B 1 27 ? -1.772 -13.75 -21.375 1 70.81 27 GLY B O 1
ATOM 1439 N N . GLU B 1 28 ? -0.733 -15.781 -21.578 1 85.12 28 GLU B N 1
ATOM 1440 C CA . GLU B 1 28 ? -1.915 -16.609 -21.328 1 85.12 28 GLU B CA 1
ATOM 1441 C C . GLU B 1 28 ? -2.143 -16.812 -19.828 1 85.12 28 GLU B C 1
ATOM 1443 O O . GLU B 1 28 ? -1.192 -17.031 -19.078 1 85.12 28 GLU B O 1
ATOM 1448 N N . ILE B 1 29 ? -3.383 -16.578 -19.453 1 88.69 29 ILE B N 1
ATOM 1449 C CA . ILE B 1 29 ? -3.721 -16.719 -18.031 1 88.69 29 ILE B CA 1
ATOM 1450 C C . ILE B 1 29 ? -4.48 -18.031 -17.828 1 88.69 29 ILE B C 1
ATOM 1452 O O . ILE B 1 29 ? -5.398 -18.344 -18.578 1 88.69 29 ILE B O 1
ATOM 1456 N N . GLU B 1 30 ? -4.031 -18.797 -16.953 1 91.62 30 GLU B N 1
ATOM 1457 C CA . GLU B 1 30 ? -4.762 -19.969 -16.469 1 91.62 30 GLU B CA 1
ATOM 1458 C C . GLU B 1 30 ? -5.203 -19.766 -15.016 1 91.62 30 GLU B C 1
ATOM 1460 O O . GLU B 1 30 ? -4.398 -19.375 -14.164 1 91.62 30 GLU B O 1
ATOM 1465 N N . THR B 1 31 ? -6.453 -20.016 -14.773 1 92.06 31 THR B N 1
ATOM 1466 C CA . THR B 1 31 ? -6.992 -19.812 -13.438 1 92.06 31 THR B CA 1
ATOM 1467 C C . THR B 1 31 ? -7.367 -21.141 -12.781 1 92.06 31 THR B C 1
ATOM 1469 O O . THR B 1 31 ? -7.738 -22.094 -13.477 1 92.06 31 THR B O 1
ATOM 1472 N N . THR B 1 32 ? -7.133 -21.25 -11.555 1 88.31 32 THR B N 1
ATOM 1473 C CA . THR B 1 32 ? -7.598 -22.375 -10.75 1 88.31 32 THR B CA 1
ATOM 1474 C C . THR B 1 32 ? -8.422 -21.875 -9.562 1 88.31 32 THR B C 1
ATOM 1476 O O . THR B 1 32 ? -8.125 -20.828 -8.992 1 88.31 32 THR B O 1
ATOM 1479 N N . ALA B 1 33 ? -9.391 -22.734 -9.211 1 85.12 33 ALA B N 1
ATOM 1480 C CA . ALA B 1 33 ? -10.219 -22.359 -8.062 1 85.12 33 ALA B CA 1
ATOM 1481 C C . ALA B 1 33 ? -9.414 -22.391 -6.77 1 85.12 33 ALA B C 1
ATOM 1483 O O . ALA B 1 33 ? -8.461 -23.172 -6.641 1 85.12 33 ALA B O 1
ATOM 1484 N N . TRP B 1 34 ? -9.742 -21.516 -5.879 1 85.44 34 TRP B N 1
ATOM 1485 C CA . TRP B 1 34 ? -9.141 -21.438 -4.551 1 85.44 34 TRP B CA 1
ATOM 1486 C C . TRP B 1 34 ? -10.219 -21.391 -3.469 1 85.44 34 TRP B C 1
ATOM 1488 O O . TRP B 1 34 ? -11.18 -20.625 -3.584 1 85.44 34 TRP B O 1
ATOM 1498 N N . PRO B 1 35 ? -10.031 -22.297 -2.502 1 76.19 35 PRO B N 1
ATOM 1499 C CA . PRO B 1 35 ? -11.031 -22.219 -1.437 1 76.19 35 PRO B CA 1
ATOM 1500 C C . PRO B 1 35 ? -11.031 -20.875 -0.724 1 76.19 35 PRO B C 1
ATOM 1502 O O . PRO B 1 35 ? -9.977 -20.25 -0.572 1 76.19 35 PRO B O 1
ATOM 1505 N N . GLN B 1 36 ? -12.305 -20.391 -0.623 1 64.69 36 GLN B N 1
ATOM 1506 C CA . GLN B 1 36 ? -12.445 -19.125 0.098 1 64.69 36 GLN B CA 1
ATOM 1507 C C . GLN B 1 36 ? -12.008 -19.266 1.553 1 64.69 36 GLN B C 1
ATOM 1509 O O . GLN B 1 36 ? -12.547 -20.109 2.285 1 64.69 36 GLN B O 1
ATOM 1514 N N . ASP B 1 37 ? -10.906 -18.719 1.835 1 67.88 37 ASP B N 1
ATOM 1515 C CA . ASP B 1 37 ? -10.328 -18.828 3.172 1 67.88 37 ASP B CA 1
ATOM 1516 C C . ASP B 1 37 ? -10.805 -17.688 4.07 1 67.88 37 ASP B C 1
ATOM 1518 O O . ASP B 1 37 ? -11.633 -16.859 3.656 1 67.88 37 ASP B O 1
ATOM 1522 N N . VAL B 1 38 ? -10.656 -17.797 5.395 1 80.69 38 VAL B N 1
ATOM 1523 C CA . VAL B 1 38 ? -10.828 -16.797 6.445 1 80.69 38 VAL B CA 1
ATOM 1524 C C . VAL B 1 38 ? -10.148 -15.5 6.035 1 80.69 38 VAL B C 1
ATOM 1526 O O . VAL B 1 38 ? -9.109 -15.516 5.371 1 80.69 38 VAL B O 1
ATOM 1529 N N . VAL B 1 39 ? -10.891 -14.461 6.164 1 85.94 39 VAL B N 1
ATOM 1530 C CA . VAL B 1 39 ? -10.32 -13.148 5.891 1 85.94 39 VAL B CA 1
ATOM 1531 C C . VAL B 1 39 ? -9.133 -12.906 6.828 1 85.94 39 VAL B C 1
ATOM 1533 O O . VAL B 1 39 ? -9.297 -12.867 8.047 1 85.94 39 VAL B O 1
ATOM 1536 N N . PRO B 1 40 ? -7.992 -12.719 6.23 1 94.75 40 PRO B N 1
ATOM 1537 C CA . PRO B 1 40 ? -6.848 -12.43 7.094 1 94.75 40 PRO B CA 1
ATOM 1538 C C . PRO B 1 40 ? -7.031 -11.141 7.895 1 94.75 40 PRO B C 1
ATOM 1540 O O . PRO B 1 40 ? -7.508 -10.141 7.355 1 94.75 40 PRO B O 1
ATOM 1543 N N . MET B 1 41 ? -6.598 -11.148 9.219 1 95.5 41 MET B N 1
ATOM 1544 C CA . MET B 1 41 ? -6.766 -9.977 10.078 1 95.5 41 MET B CA 1
ATOM 1545 C C . MET B 1 41 ? -5.414 -9.438 10.523 1 95.5 41 MET B C 1
ATOM 1547 O O . MET B 1 41 ? -5.344 -8.617 11.445 1 95.5 41 MET B O 1
ATOM 1551 N N . THR B 1 42 ? -4.34 -9.961 9.969 1 96.88 42 THR B N 1
ATOM 1552 C CA . THR B 1 42 ? -2.994 -9.414 10.117 1 96.88 42 THR B CA 1
ATOM 1553 C C . THR B 1 42 ? -2.281 -9.344 8.773 1 96.88 42 THR B C 1
ATOM 1555 O O . THR B 1 42 ? -2.645 -10.055 7.832 1 96.88 42 THR B O 1
ATOM 1558 N N . LEU B 1 43 ? -1.369 -8.484 8.742 1 98.06 43 LEU B N 1
ATOM 1559 C CA . LEU B 1 43 ? -0.59 -8.375 7.516 1 98.06 43 LEU B CA 1
ATOM 1560 C C . LEU B 1 43 ? 0.189 -9.656 7.246 1 98.06 43 LEU B C 1
ATOM 1562 O O . LEU B 1 43 ? 0.33 -10.07 6.094 1 98.06 43 LEU B O 1
ATOM 1566 N N . GLU B 1 44 ? 0.708 -10.258 8.273 1 98.06 44 GLU B N 1
ATOM 1567 C CA . GLU B 1 44 ? 1.415 -11.531 8.172 1 98.06 44 GLU B CA 1
ATOM 1568 C C . GLU B 1 44 ? 0.542 -12.594 7.516 1 98.06 44 GLU B C 1
ATOM 1570 O O . GLU B 1 44 ? 0.982 -13.281 6.594 1 98.06 44 GLU B O 1
ATOM 1575 N N . GLU B 1 45 ? -0.678 -12.68 7.977 1 96.94 45 GLU B N 1
ATOM 1576 C CA . GLU B 1 45 ? -1.608 -13.656 7.422 1 96.94 45 GLU B CA 1
ATOM 1577 C C . GLU B 1 45 ? -1.909 -13.359 5.953 1 96.94 45 GLU B C 1
ATOM 1579 O O . GLU B 1 45 ? -2.035 -14.281 5.141 1 96.94 45 GLU B O 1
ATOM 1584 N N . THR B 1 46 ? -2.061 -12.117 5.625 1 97.5 46 THR B N 1
ATOM 1585 C CA . THR B 1 46 ? -2.381 -11.734 4.258 1 97.5 46 THR B CA 1
ATOM 1586 C C . THR B 1 46 ? -1.228 -12.062 3.316 1 97.5 46 THR B C 1
ATOM 1588 O O . THR B 1 46 ? -1.443 -12.594 2.225 1 97.5 46 THR B O 1
ATOM 1591 N N . VAL B 1 47 ? 0.008 -11.766 3.771 1 98.56 47 VAL B N 1
ATOM 1592 C CA . VAL B 1 47 ? 1.199 -12.07 2.982 1 98.56 47 VAL B CA 1
ATOM 1593 C C . VAL B 1 47 ? 1.319 -13.578 2.783 1 98.56 47 VAL B C 1
ATOM 1595 O O . VAL B 1 47 ? 1.528 -14.047 1.662 1 98.56 47 VAL B O 1
ATOM 1598 N N . GLN B 1 48 ? 1.137 -14.289 3.852 1 97.56 48 GLN B N 1
ATOM 1599 C CA . GLN B 1 48 ? 1.226 -15.742 3.775 1 97.56 48 GLN B CA 1
ATOM 1600 C C . GLN B 1 48 ? 0.163 -16.312 2.838 1 97.56 48 GLN B C 1
ATOM 1602 O O . GLN B 1 48 ? 0.431 -17.234 2.08 1 97.56 48 GLN B O 1
ATOM 1607 N N . GLY B 1 49 ? -1.051 -15.758 2.963 1 96.06 49 GLY B N 1
ATOM 1608 C CA . GLY B 1 49 ? -2.115 -16.188 2.074 1 96.06 49 GLY B CA 1
ATOM 1609 C C . GLY B 1 49 ? -1.794 -15.984 0.607 1 96.06 49 GLY B C 1
ATOM 1610 O O . GLY B 1 49 ? -2.016 -16.875 -0.216 1 96.06 49 GLY B O 1
ATOM 1611 N N . ALA B 1 50 ? -1.273 -14.82 0.245 1 97.19 50 ALA B N 1
ATOM 1612 C CA . ALA B 1 50 ? -0.886 -14.523 -1.132 1 97.19 50 ALA B CA 1
ATOM 1613 C C . ALA B 1 50 ? 0.2 -15.477 -1.616 1 97.19 50 ALA B C 1
ATOM 1615 O O . ALA B 1 50 ? 0.14 -15.977 -2.742 1 97.19 50 ALA B O 1
ATOM 1616 N N . ILE B 1 51 ? 1.191 -15.742 -0.74 1 97.75 51 ILE B N 1
ATOM 1617 C CA . ILE B 1 51 ? 2.305 -16.625 -1.087 1 97.75 51 ILE B CA 1
ATOM 1618 C C . ILE B 1 51 ? 1.794 -18.047 -1.309 1 97.75 51 ILE B C 1
ATOM 1620 O O . ILE B 1 51 ? 2.158 -18.688 -2.291 1 97.75 51 ILE B O 1
ATOM 1624 N N . ARG B 1 52 ? 0.922 -18.531 -0.395 1 96.06 52 ARG B N 1
ATOM 1625 C CA . ARG B 1 52 ? 0.372 -19.875 -0.534 1 96.06 52 ARG B CA 1
ATOM 1626 C C . ARG B 1 52 ? -0.392 -20.016 -1.846 1 96.06 52 ARG B C 1
ATOM 1628 O O . ARG B 1 52 ? -0.27 -21.031 -2.531 1 96.06 52 ARG B O 1
ATOM 1635 N N . ARG B 1 53 ? -1.123 -19.031 -2.197 1 95.69 53 ARG B N 1
ATOM 1636 C CA . ARG B 1 53 ? -1.887 -19.062 -3.439 1 95.69 53 ARG B CA 1
ATOM 1637 C C . ARG B 1 53 ? -0.96 -19.094 -4.652 1 95.69 53 ARG B C 1
ATOM 1639 O O . ARG B 1 53 ? -1.205 -19.828 -5.609 1 95.69 53 ARG B O 1
ATOM 1646 N N . ALA B 1 54 ? 0.068 -18.266 -4.621 1 96.62 54 ALA B N 1
ATOM 1647 C CA . ALA B 1 54 ? 1.021 -18.219 -5.727 1 96.62 54 ALA B CA 1
ATOM 1648 C C . ALA B 1 54 ? 1.702 -19.562 -5.93 1 96.62 54 ALA B C 1
ATOM 1650 O O . ALA B 1 54 ? 1.781 -20.062 -7.055 1 96.62 54 ALA B O 1
ATOM 1651 N N . VAL B 1 55 ? 2.152 -20.172 -4.824 1 96 55 VAL B N 1
ATOM 1652 C CA . VAL B 1 55 ? 2.863 -21.453 -4.871 1 96 55 VAL B CA 1
ATOM 1653 C C . VAL B 1 55 ? 1.931 -22.547 -5.375 1 96 55 VAL B C 1
ATOM 1655 O O . VAL B 1 55 ? 2.318 -23.359 -6.215 1 96 55 VAL B O 1
ATOM 1658 N N . SER B 1 56 ? 0.714 -22.531 -4.914 1 94.19 56 SER B N 1
ATOM 1659 C CA . SER B 1 56 ? -0.253 -23.562 -5.285 1 94.19 56 SER B CA 1
ATOM 1660 C C . SER B 1 56 ? -0.641 -23.438 -6.758 1 94.19 56 SER B C 1
ATOM 1662 O O . SER B 1 56 ? -1.031 -24.438 -7.379 1 94.19 56 SER B O 1
ATOM 1664 N N . SER B 1 57 ? -0.58 -22.234 -7.23 1 93.56 57 SER B N 1
ATOM 1665 C CA . SER B 1 57 ? -1.054 -22 -8.594 1 93.56 57 SER B CA 1
ATOM 1666 C C . SER B 1 57 ? -0.006 -22.406 -9.617 1 93.56 57 SER B C 1
ATOM 1668 O O . SER B 1 57 ? -0.332 -22.641 -10.789 1 93.56 57 SER B O 1
ATOM 1670 N N . ARG B 1 58 ? 1.174 -22.391 -9.273 1 91.31 58 ARG B N 1
ATOM 1671 C CA . ARG B 1 58 ? 2.25 -22.641 -10.227 1 91.31 58 ARG B CA 1
ATOM 1672 C C . ARG B 1 58 ? 2.172 -24.047 -10.789 1 91.31 58 ARG B C 1
ATOM 1674 O O . ARG B 1 58 ? 2.102 -25.016 -10.031 1 91.31 58 ARG B O 1
ATOM 1681 N N . ARG B 1 59 ? 2.188 -24.109 -12.047 1 87.94 59 ARG B N 1
ATOM 1682 C CA . ARG B 1 59 ? 2.232 -25.359 -12.805 1 87.94 59 ARG B CA 1
ATOM 1683 C C . ARG B 1 59 ? 3.23 -25.266 -13.953 1 87.94 59 ARG B C 1
ATOM 1685 O O . ARG B 1 59 ? 3.188 -24.328 -14.742 1 87.94 59 ARG B O 1
ATOM 1692 N N . GLY B 1 60 ? 4.137 -26.219 -14.016 1 87.69 60 GLY B N 1
ATOM 1693 C CA . GLY B 1 60 ? 5.098 -26.234 -15.102 1 87.69 60 GLY B CA 1
ATOM 1694 C C . GLY B 1 60 ? 5.957 -24.969 -15.148 1 87.69 60 GLY B C 1
ATOM 1695 O O . GLY B 1 60 ? 6.566 -24.609 -14.141 1 87.69 60 GLY B O 1
ATOM 1696 N N . ASP B 1 61 ? 5.852 -24.281 -16.344 1 87 61 ASP B N 1
ATOM 1697 C CA . ASP B 1 61 ? 6.707 -23.125 -16.562 1 87 61 ASP B CA 1
ATOM 1698 C C . ASP B 1 61 ? 5.926 -21.828 -16.375 1 87 61 ASP B C 1
ATOM 1700 O O . ASP B 1 61 ? 6.426 -20.75 -16.688 1 87 61 ASP B O 1
ATOM 1704 N N . CYS B 1 62 ? 4.824 -21.969 -15.742 1 92.12 62 CYS B N 1
ATOM 1705 C CA . CYS B 1 62 ? 3.994 -20.781 -15.562 1 92.12 62 CYS B CA 1
ATOM 1706 C C . CYS B 1 62 ? 4.457 -19.969 -14.367 1 92.12 62 CYS B C 1
ATOM 1708 O O . CYS B 1 62 ? 4.961 -20.531 -13.383 1 92.12 62 CYS B O 1
ATOM 1710 N N . LEU B 1 63 ? 4.328 -18.672 -14.477 1 93.5 63 LEU B N 1
ATOM 1711 C CA . LEU B 1 63 ? 4.5 -17.812 -13.312 1 93.5 63 LEU B CA 1
ATOM 1712 C C . LEU B 1 63 ? 3.273 -17.875 -12.406 1 93.5 63 LEU B C 1
ATOM 1714 O O . LEU B 1 63 ? 2.166 -17.547 -12.836 1 93.5 63 LEU B O 1
ATOM 1718 N N . GLY B 1 64 ? 3.439 -18.375 -11.188 1 96.25 64 GLY B N 1
ATOM 1719 C CA . GLY B 1 64 ? 2.34 -18.391 -10.234 1 96.25 64 GLY B CA 1
ATOM 1720 C C . GLY B 1 64 ? 2.057 -17.016 -9.648 1 96.25 64 GLY B C 1
ATOM 1721 O O . GLY B 1 64 ? 2.98 -16.281 -9.273 1 96.25 64 GLY B O 1
ATOM 1722 N N . VAL B 1 65 ? 0.799 -16.688 -9.625 1 96.44 65 VAL B N 1
ATOM 1723 C CA . VAL B 1 65 ? 0.37 -15.422 -9.031 1 96.44 65 VAL B CA 1
ATOM 1724 C C . VAL B 1 65 ? -0.7 -15.688 -7.973 1 96.44 65 VAL B C 1
ATOM 1726 O O . VAL B 1 65 ? -1.668 -16.406 -8.227 1 96.44 65 VAL B O 1
ATOM 1729 N N . GLY B 1 66 ? -0.512 -15.172 -6.801 1 96.69 66 GLY B N 1
ATOM 1730 C CA . GLY B 1 66 ? -1.486 -15.203 -5.719 1 96.69 66 GLY B CA 1
ATOM 1731 C C . GLY B 1 66 ? -1.859 -13.828 -5.207 1 96.69 66 GLY B C 1
ATOM 1732 O O . GLY B 1 66 ? -1.005 -12.945 -5.102 1 96.69 66 GLY B O 1
ATOM 1733 N N . VAL B 1 67 ? -3.15 -13.664 -4.934 1 96.31 67 VAL B N 1
ATOM 1734 C CA . VAL B 1 67 ? -3.635 -12.398 -4.391 1 96.31 67 VAL B CA 1
ATOM 1735 C C . VAL B 1 67 ? -4.531 -12.664 -3.182 1 96.31 67 VAL B C 1
ATOM 1737 O O . VAL B 1 67 ? -5.395 -13.539 -3.225 1 96.31 67 VAL B O 1
ATOM 1740 N N . GLU B 1 68 ? -4.277 -11.938 -2.156 1 95 68 GLU B N 1
ATOM 1741 C CA . GLU B 1 68 ? -5.07 -12.055 -0.935 1 95 68 GLU B CA 1
ATOM 1742 C C . GLU B 1 68 ? -5.406 -10.68 -0.365 1 95 68 GLU B C 1
ATOM 1744 O O . GLU B 1 68 ? -4.555 -9.789 -0.341 1 95 68 GLU B O 1
ATOM 1749 N N . ALA B 1 69 ? -6.637 -10.484 -0.05 1 93.5 69 ALA B N 1
ATOM 1750 C CA . ALA B 1 69 ? -7.055 -9.289 0.673 1 93.5 69 ALA B CA 1
ATOM 1751 C C . ALA B 1 69 ? -7.145 -9.555 2.172 1 93.5 69 ALA B C 1
ATOM 1753 O O . ALA B 1 69 ? -7.418 -10.688 2.592 1 93.5 69 ALA B O 1
ATOM 1754 N N . GLY B 1 70 ? -6.938 -8.547 2.914 1 93.81 70 GLY B N 1
ATOM 1755 C CA . GLY B 1 70 ? -7.055 -8.672 4.359 1 93.81 70 GLY B CA 1
ATOM 1756 C C . GLY B 1 70 ? -7.023 -7.34 5.078 1 93.81 70 GLY B C 1
ATOM 1757 O O . GLY B 1 70 ? -7.039 -6.285 4.441 1 93.81 70 GLY B O 1
ATOM 1758 N N . PHE B 1 71 ? -7.102 -7.426 6.359 1 95.38 71 PHE B N 1
ATOM 1759 C CA . PHE B 1 71 ? -7.035 -6.266 7.242 1 95.38 71 PHE B CA 1
ATOM 1760 C C . PHE B 1 71 ? -5.863 -6.387 8.203 1 95.38 71 PHE B C 1
ATOM 1762 O O . PHE B 1 71 ? -5.32 -7.477 8.398 1 95.38 71 PHE B O 1
ATOM 1769 N N . PHE B 1 72 ? -5.414 -5.273 8.719 1 98 72 PHE B N 1
ATOM 1770 C CA . PHE B 1 72 ? -4.355 -5.281 9.719 1 98 72 PHE B CA 1
ATOM 1771 C C . PHE B 1 72 ? -4.387 -4.008 10.555 1 98 72 PHE B C 1
ATOM 1773 O O . PHE B 1 72 ? -5.098 -3.059 10.219 1 98 72 PHE B O 1
ATOM 1780 N N . THR B 1 73 ? -3.686 -4.062 11.656 1 98.19 73 THR B N 1
ATOM 1781 C CA . THR B 1 73 ? -3.584 -2.916 12.555 1 98.19 73 THR B CA 1
ATOM 1782 C C . THR B 1 73 ? -2.131 -2.477 12.711 1 98.19 73 THR B C 1
ATOM 1784 O O . THR B 1 73 ? -1.233 -3.314 12.828 1 98.19 73 THR B O 1
ATOM 1787 N N . ALA B 1 74 ? -1.874 -1.247 12.586 1 98.38 74 ALA B N 1
ATOM 1788 C CA . ALA B 1 74 ? -0.589 -0.626 12.898 1 98.38 74 ALA B CA 1
ATOM 1789 C C . ALA B 1 74 ? -0.782 0.688 13.648 1 98.38 74 ALA B C 1
ATOM 1791 O O . ALA B 1 74 ? -1.501 1.575 13.188 1 98.38 74 ALA B O 1
ATOM 1792 N N . ALA B 1 75 ? -0.159 0.829 14.82 1 97.94 75 ALA B N 1
ATOM 1793 C CA . ALA B 1 75 ? -0.247 2.018 15.664 1 97.94 75 ALA B CA 1
ATOM 1794 C C . ALA B 1 75 ? -1.7 2.352 15.992 1 97.94 75 ALA B C 1
ATOM 1796 O O . ALA B 1 75 ? -2.098 3.518 15.969 1 97.94 75 ALA B O 1
ATOM 1797 N N . GLY B 1 76 ? -2.506 1.317 16.172 1 97.38 76 GLY B N 1
ATOM 1798 C CA . GLY B 1 76 ? -3.893 1.493 16.578 1 97.38 76 GLY B CA 1
ATOM 1799 C C . GLY B 1 76 ? -4.816 1.807 15.414 1 97.38 76 GLY B C 1
ATOM 1800 O O . GLY B 1 76 ? -6.027 1.947 15.594 1 97.38 76 GLY B O 1
ATOM 1801 N N . VAL B 1 77 ? -4.258 1.958 14.219 1 98.12 77 VAL B N 1
ATOM 1802 C CA . VAL B 1 77 ? -5.051 2.244 13.031 1 98.12 77 VAL B CA 1
ATOM 1803 C C . VAL B 1 77 ? -5.336 0.948 12.273 1 98.12 77 VAL B C 1
ATOM 1805 O O . VAL B 1 77 ? -4.438 0.125 12.086 1 98.12 77 VAL B O 1
ATOM 1808 N N . HIS B 1 78 ? -6.598 0.741 11.797 1 97.56 78 HIS B N 1
ATOM 1809 C CA . HIS B 1 78 ? -7 -0.456 11.07 1 97.56 78 HIS B CA 1
ATOM 1810 C C . HIS B 1 78 ? -7.043 -0.194 9.562 1 97.56 78 HIS B C 1
ATOM 1812 O O . HIS B 1 78 ? -7.621 0.803 9.125 1 97.56 78 HIS B O 1
ATOM 1818 N N . PHE B 1 79 ? -6.441 -1.098 8.797 1 97.5 79 PHE B N 1
ATOM 1819 C CA . PHE B 1 79 ? -6.324 -0.888 7.355 1 97.5 79 PHE B CA 1
ATOM 1820 C C . PHE B 1 79 ? -6.871 -2.084 6.59 1 97.5 79 PHE B C 1
ATOM 1822 O O . PHE B 1 79 ? -6.805 -3.219 7.066 1 97.5 79 PHE B O 1
ATOM 1829 N N . GLY B 1 80 ? -7.414 -1.821 5.449 1 95.06 80 GLY B N 1
ATOM 1830 C CA . GLY B 1 80 ? -7.602 -2.826 4.418 1 95.06 80 GLY B CA 1
ATOM 1831 C C . GLY B 1 80 ? -6.527 -2.787 3.344 1 95.06 80 GLY B C 1
ATOM 1832 O O . GLY B 1 80 ? -6.043 -1.712 2.984 1 95.06 80 GLY B O 1
ATOM 1833 N N . VAL B 1 81 ? -6.16 -3.98 2.799 1 97.12 81 VAL B N 1
ATOM 1834 C CA . VAL B 1 81 ? -5.062 -4.039 1.839 1 97.12 81 VAL B CA 1
ATOM 1835 C C . VAL B 1 81 ? -5.215 -5.277 0.959 1 97.12 81 VAL B C 1
ATOM 1837 O O . VAL B 1 81 ? -5.879 -6.246 1.345 1 97.12 81 VAL B O 1
ATOM 1840 N N . HIS B 1 82 ? -4.688 -5.25 -0.217 1 97.12 82 HIS B N 1
ATOM 1841 C CA . HIS B 1 82 ? -4.441 -6.426 -1.043 1 97.12 82 HIS B CA 1
ATOM 1842 C C . HIS B 1 82 ? -2.949 -6.719 -1.156 1 97.12 82 HIS B C 1
ATOM 1844 O O . HIS B 1 82 ? -2.146 -5.809 -1.366 1 97.12 82 HIS B O 1
ATOM 1850 N N . VAL B 1 83 ? -2.596 -7.953 -1.02 1 98.38 83 VAL B N 1
ATOM 1851 C CA . VAL B 1 83 ? -1.219 -8.398 -1.206 1 98.38 83 VAL B CA 1
ATOM 1852 C C . VAL B 1 83 ? -1.149 -9.398 -2.361 1 98.38 83 VAL B C 1
ATOM 1854 O O . VAL B 1 83 ? -2.037 -10.234 -2.518 1 98.38 83 VAL B O 1
ATOM 1857 N N . ALA B 1 84 ? -0.117 -9.281 -3.141 1 98.5 84 ALA B N 1
ATOM 1858 C CA . ALA B 1 84 ? 0.124 -10.219 -4.23 1 98.5 84 ALA B CA 1
ATOM 1859 C C . ALA B 1 84 ? 1.51 -10.852 -4.117 1 98.5 84 ALA B C 1
ATOM 1861 O O . ALA B 1 84 ? 2.445 -10.219 -3.615 1 98.5 84 ALA B O 1
ATOM 1862 N N . ALA B 1 85 ? 1.604 -12.031 -4.535 1 98.31 85 ALA B N 1
ATOM 1863 C CA . ALA B 1 85 ? 2.875 -12.742 -4.66 1 98.31 85 ALA B CA 1
ATOM 1864 C C . ALA B 1 85 ? 3.035 -13.344 -6.051 1 98.31 85 ALA B C 1
ATOM 1866 O O . ALA B 1 85 ? 2.061 -13.812 -6.648 1 98.31 85 ALA B O 1
ATOM 1867 N N . VAL B 1 86 ? 4.211 -13.32 -6.543 1 97.12 86 VAL B N 1
ATOM 1868 C CA . VAL B 1 86 ? 4.562 -14.016 -7.773 1 97.12 86 VAL B CA 1
ATOM 1869 C C . VAL B 1 86 ? 5.656 -15.047 -7.492 1 97.12 86 VAL B C 1
ATOM 1871 O O . VAL B 1 86 ? 6.559 -14.797 -6.688 1 97.12 86 VAL B O 1
ATOM 1874 N N . TYR B 1 87 ? 5.547 -16.156 -8.117 1 97.12 87 TYR B N 1
ATOM 1875 C CA . TYR B 1 87 ? 6.445 -17.281 -7.871 1 97.12 87 TYR B CA 1
ATOM 1876 C C . TYR B 1 87 ? 6.863 -17.953 -9.172 1 97.12 87 TYR B C 1
ATOM 1878 O O . TYR B 1 87 ? 6.016 -18.406 -9.945 1 97.12 87 TYR B O 1
ATOM 1886 N N . ASP B 1 88 ? 8.156 -18.078 -9.406 1 94.38 88 ASP B N 1
ATOM 1887 C CA . ASP B 1 88 ? 8.617 -18.656 -10.664 1 94.38 88 ASP B CA 1
ATOM 1888 C C . ASP B 1 88 ? 9.188 -20.062 -10.445 1 94.38 88 ASP B C 1
ATOM 1890 O O . ASP B 1 88 ? 9.812 -20.625 -11.344 1 94.38 88 ASP B O 1
ATOM 1894 N N . GLY B 1 89 ? 9.031 -20.625 -9.266 1 94.88 89 GLY B N 1
ATOM 1895 C CA . GLY B 1 89 ? 9.57 -21.938 -8.945 1 94.88 89 GLY B CA 1
ATOM 1896 C C . GLY B 1 89 ? 10.82 -21.875 -8.086 1 94.88 89 GLY B C 1
ATOM 1897 O O . GLY B 1 89 ? 11.188 -22.859 -7.445 1 94.88 89 GLY B O 1
ATOM 1898 N N . ALA B 1 90 ? 11.461 -20.766 -8.031 1 94.81 90 ALA B N 1
ATOM 1899 C CA . ALA B 1 90 ? 12.688 -20.578 -7.258 1 94.81 90 ALA B CA 1
ATOM 1900 C C . ALA B 1 90 ? 12.609 -19.328 -6.391 1 94.81 90 ALA B C 1
ATOM 1902 O O . ALA B 1 90 ? 13.016 -19.344 -5.227 1 94.81 90 ALA B O 1
ATOM 1903 N N . LEU B 1 91 ? 12.016 -18.281 -6.969 1 95.88 91 LEU B N 1
ATOM 1904 C CA . LEU B 1 91 ? 11.953 -16.984 -6.312 1 95.88 91 LEU B CA 1
ATOM 1905 C C . LEU B 1 91 ? 10.508 -16.547 -6.09 1 95.88 91 LEU B C 1
ATOM 1907 O O . LEU B 1 91 ? 9.664 -16.703 -6.98 1 95.88 91 LEU B O 1
ATOM 1911 N N . ILE B 1 92 ? 10.219 -16.109 -4.828 1 97.75 92 ILE B N 1
ATOM 1912 C CA . ILE B 1 92 ? 8.945 -15.469 -4.5 1 97.75 92 ILE B CA 1
ATOM 1913 C C . ILE B 1 92 ? 9.156 -13.969 -4.309 1 97.75 92 ILE B C 1
ATOM 1915 O O . ILE B 1 92 ? 10.109 -13.547 -3.65 1 97.75 92 ILE B O 1
ATOM 1919 N N . ALA B 1 93 ? 8.375 -13.211 -4.922 1 97.44 93 ALA B N 1
ATOM 1920 C CA . ALA B 1 93 ? 8.367 -11.766 -4.699 1 97.44 93 ALA B CA 1
ATOM 1921 C C . ALA B 1 93 ? 6.965 -11.273 -4.336 1 97.44 93 ALA B C 1
ATOM 1923 O O . ALA B 1 93 ? 5.973 -11.766 -4.875 1 97.44 93 ALA B O 1
ATOM 1924 N N . VAL B 1 94 ? 6.922 -10.32 -3.471 1 98.5 94 VAL B N 1
ATOM 1925 C CA . VAL B 1 94 ? 5.648 -9.891 -2.902 1 98.5 94 VAL B CA 1
ATOM 1926 C C . VAL B 1 94 ? 5.48 -8.383 -3.092 1 98.5 94 VAL B C 1
ATOM 1928 O O . VAL B 1 94 ? 6.461 -7.641 -3.098 1 98.5 94 VAL B O 1
ATOM 1931 N N . GLY B 1 95 ? 4.328 -7.969 -3.342 1 98.12 95 GLY B N 1
ATOM 1932 C CA . GLY B 1 95 ? 3.91 -6.574 -3.373 1 98.12 95 GLY B CA 1
ATOM 1933 C C . GLY B 1 95 ? 2.564 -6.34 -2.713 1 98.12 95 GLY B C 1
ATOM 1934 O O . GLY B 1 95 ? 1.786 -7.281 -2.529 1 98.12 95 GLY B O 1
ATOM 1935 N N . ALA B 1 96 ? 2.328 -5.129 -2.289 1 98.69 96 ALA B N 1
ATOM 1936 C CA . ALA B 1 96 ? 1.047 -4.785 -1.675 1 98.69 96 ALA B CA 1
ATOM 1937 C C . ALA B 1 96 ? 0.448 -3.537 -2.318 1 98.69 96 ALA B C 1
ATOM 1939 O O . ALA B 1 96 ? 1.177 -2.676 -2.814 1 98.69 96 ALA B O 1
ATOM 1940 N N . SER B 1 97 ? -0.839 -3.535 -2.318 1 98.56 97 SER B N 1
ATOM 1941 C CA . SER B 1 97 ? -1.578 -2.357 -2.762 1 98.56 97 SER B CA 1
ATOM 1942 C C . SER B 1 97 ? -1.51 -1.24 -1.727 1 98.56 97 SER B C 1
ATOM 1944 O O . SER B 1 97 ? -0.913 -1.409 -0.661 1 98.56 97 SER B O 1
ATOM 1946 N N . GLN B 1 98 ? -2.092 -0.106 -2.145 1 97.88 98 GLN B N 1
ATOM 1947 C CA . GLN B 1 98 ? -2.357 0.921 -1.141 1 97.88 98 GLN B CA 1
ATOM 1948 C C . GLN B 1 98 ? -3.217 0.372 -0.005 1 97.88 98 GLN B C 1
ATOM 1950 O O . GLN B 1 98 ? -3.904 -0.638 -0.172 1 97.88 98 GLN B O 1
ATOM 1955 N N . ALA B 1 99 ? -3.141 1.007 1.098 1 97.88 99 ALA B N 1
ATOM 1956 C CA . ALA B 1 99 ? -3.979 0.634 2.234 1 97.88 99 ALA B CA 1
ATOM 1957 C C . ALA B 1 99 ? -4.898 1.783 2.639 1 97.88 99 ALA B C 1
ATOM 1959 O O . ALA B 1 99 ? -4.488 2.947 2.629 1 97.88 99 ALA B O 1
ATOM 1960 N N . PHE B 1 100 ? -6.09 1.466 2.916 1 96.19 100 PHE B N 1
ATOM 1961 C CA . PHE B 1 100 ? -7.086 2.436 3.354 1 96.19 100 PHE B CA 1
ATOM 1962 C C . PHE B 1 100 ? -7.543 2.135 4.777 1 96.19 100 PHE B C 1
ATOM 1964 O O . PHE B 1 100 ? -7.645 0.971 5.168 1 96.19 100 PHE B O 1
ATOM 1971 N N . GLN B 1 101 ? -7.875 3.193 5.457 1 96.5 101 GLN B N 1
ATOM 1972 C CA . GLN B 1 101 ? -8.289 3.045 6.848 1 96.5 101 GLN B CA 1
ATOM 1973 C C . GLN B 1 101 ? -9.773 2.701 6.953 1 96.5 101 GLN B 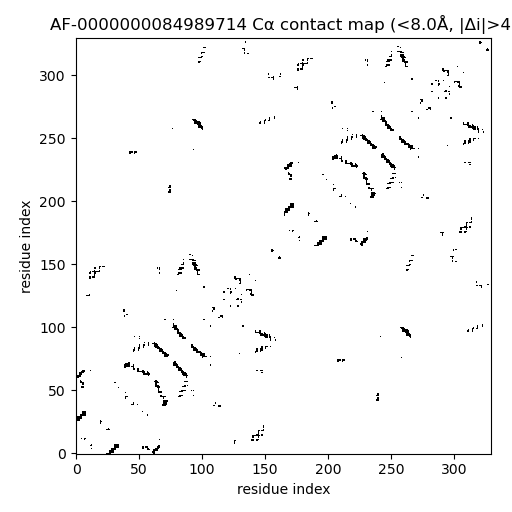C 1
ATOM 1975 O O . GLN B 1 101 ? -10.594 3.248 6.211 1 96.5 101 GLN B O 1
ATOM 1980 N N . ILE B 1 102 ? -10.047 1.755 7.871 1 93.94 102 ILE B N 1
ATOM 1981 C CA . ILE B 1 102 ? -11.438 1.448 8.211 1 93.94 102 ILE B CA 1
ATOM 1982 C C . ILE B 1 102 ? -11.688 1.75 9.688 1 93.94 102 ILE B C 1
ATOM 1984 O O . ILE B 1 102 ? -10.742 1.883 10.469 1 93.94 102 ILE B O 1
ATOM 1988 N N . SER B 1 103 ? -12.922 1.921 10.047 1 93.94 103 SER B N 1
ATOM 1989 C CA . SER B 1 103 ? -13.281 2.244 11.43 1 93.94 103 SER B CA 1
ATOM 1990 C C . SER B 1 103 ? -13.086 1.043 12.344 1 93.94 103 SER B C 1
ATOM 1992 O O . SER B 1 103 ? -13.008 -0.095 11.883 1 93.94 103 SER B O 1
ATOM 1994 N N . GLU B 1 104 ? -12.961 1.334 13.625 1 95.56 104 GLU B N 1
ATOM 1995 C CA . GLU B 1 104 ? -12.891 0.269 14.617 1 95.56 104 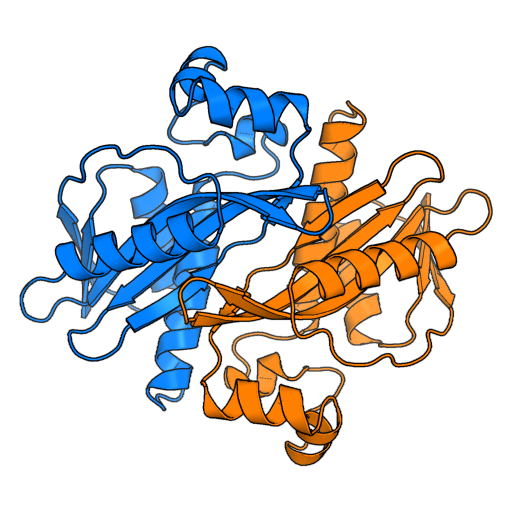GLU B CA 1
ATOM 1996 C C . GLU B 1 104 ? -14.109 -0.649 14.531 1 95.56 104 GLU B C 1
ATOM 1998 O O . GLU B 1 104 ? -13.977 -1.869 14.656 1 95.56 104 GLU B O 1
ATOM 2003 N N . GLU B 1 105 ? -15.266 -0.099 14.312 1 93.25 105 GLU B N 1
ATOM 2004 C CA . GLU B 1 105 ? -16.5 -0.868 14.203 1 93.25 105 GLU B CA 1
ATOM 2005 C C . GLU B 1 105 ? -16.453 -1.837 13.023 1 93.25 105 GLU B C 1
ATOM 2007 O O . GLU B 1 105 ? -16.812 -3.004 13.156 1 93.25 105 GLU B O 1
ATOM 2012 N N . GLU B 1 106 ? -16.016 -1.33 11.953 1 90.75 106 GLU B N 1
ATOM 2013 C CA . GLU B 1 106 ? -15.883 -2.174 10.773 1 90.75 106 GLU B CA 1
ATOM 2014 C C . GLU B 1 106 ? -14.875 -3.295 11 1 90.75 106 GLU B C 1
ATOM 2016 O O . GLU B 1 106 ? -15.125 -4.449 10.641 1 90.75 106 GLU B O 1
ATOM 2021 N N . TYR B 1 107 ? -13.672 -2.928 11.562 1 94.06 107 TYR B N 1
ATOM 2022 C CA . TYR B 1 107 ? -12.625 -3.912 11.828 1 94.06 107 TYR B CA 1
ATOM 2023 C C . TYR B 1 107 ? -13.156 -5.039 12.711 1 94.06 107 TYR B C 1
ATOM 2025 O O . TYR B 1 107 ? -12.953 -6.219 12.414 1 94.06 107 TYR B O 1
ATOM 2033 N N . LEU B 1 108 ? -13.867 -4.676 13.75 1 94.19 108 LEU B N 1
ATOM 2034 C CA . LEU B 1 108 ? -14.422 -5.652 14.68 1 94.19 108 LEU B CA 1
ATOM 2035 C C . LEU B 1 108 ? -15.477 -6.516 14 1 94.19 108 LEU B C 1
ATOM 2037 O O . LEU B 1 108 ? -15.594 -7.707 14.289 1 94.19 108 LEU B O 1
ATOM 2041 N N . ALA B 1 109 ? -16.25 -5.965 13.133 1 91.25 109 ALA B N 1
ATOM 2042 C CA . ALA B 1 109 ? -17.25 -6.715 12.383 1 91.25 109 ALA B CA 1
ATOM 2043 C C . ALA B 1 109 ? -16.609 -7.789 11.516 1 91.25 109 ALA B C 1
ATOM 2045 O O . ALA B 1 109 ? -17.062 -8.938 11.492 1 91.25 109 ALA B O 1
ATOM 2046 N N . PHE B 1 110 ? -15.508 -7.445 10.898 1 89.88 110 PHE B N 1
ATOM 2047 C CA . PHE B 1 110 ? -14.82 -8.398 10.039 1 89.88 110 PHE B CA 1
ATOM 2048 C C . PHE B 1 110 ? -14.117 -9.469 10.875 1 89.88 110 PHE B C 1
ATOM 2050 O O . PHE B 1 110 ? -14.023 -10.625 10.461 1 89.88 110 PHE B O 1
ATOM 2057 N N . ASP B 1 111 ? -13.617 -9.016 11.992 1 91.38 111 ASP B N 1
ATOM 2058 C CA . ASP B 1 111 ? -12.938 -9.945 12.891 1 91.38 111 ASP B CA 1
ATOM 2059 C C . ASP B 1 111 ? -13.898 -11.016 13.406 1 91.38 111 ASP B C 1
ATOM 2061 O O . ASP B 1 111 ? -13.531 -12.188 13.531 1 91.38 111 ASP B O 1
ATOM 2065 N N . LYS B 1 112 ? -15.156 -10.641 13.617 1 90.25 112 LYS B N 1
ATOM 2066 C CA . LYS B 1 112 ? -16.141 -11.531 14.227 1 90.25 112 LYS B CA 1
ATOM 2067 C C . LYS B 1 112 ? -16.875 -12.344 13.164 1 90.25 112 LYS B C 1
ATOM 2069 O O . LYS B 1 112 ? -17.156 -13.523 13.367 1 90.25 112 LYS B O 1
ATOM 2074 N N . ARG B 1 113 ? -17.172 -11.695 11.984 1 87 113 ARG B N 1
ATOM 2075 C CA . ARG B 1 113 ? -18.094 -12.328 11.055 1 87 113 ARG B CA 1
ATOM 2076 C C . ARG B 1 113 ? -17.422 -12.648 9.734 1 87 113 ARG B C 1
ATOM 2078 O O . ARG B 1 113 ? -18.016 -13.266 8.852 1 87 113 ARG B O 1
ATOM 2085 N N . GLY B 1 114 ? -16.203 -12.18 9.586 1 81.12 114 GLY B N 1
ATOM 2086 C CA . GLY B 1 114 ? -15.453 -12.453 8.375 1 81.12 114 GLY B CA 1
ATOM 2087 C C . GLY B 1 114 ? -16.156 -11.977 7.113 1 81.12 114 GLY B C 1
ATOM 2088 O O . GLY B 1 114 ? -16.578 -10.82 7.039 1 81.12 114 GLY B O 1
ATOM 2089 N N . ARG B 1 115 ? -16.219 -12.859 6.133 1 75.44 115 ARG B N 1
ATOM 2090 C CA . ARG B 1 115 ? -16.781 -12.539 4.82 1 75.44 115 ARG B CA 1
ATOM 2091 C C . ARG B 1 115 ? -18.281 -12.336 4.895 1 75.44 115 ARG B C 1
ATOM 2093 O O . ARG B 1 115 ? -18.891 -11.766 3.982 1 75.44 115 ARG B O 1
ATOM 2100 N N . GLY B 1 116 ? -18.828 -12.781 5.973 1 76.19 116 GLY B N 1
ATOM 2101 C CA . GLY B 1 116 ? -20.25 -12.57 6.164 1 76.19 116 GLY B CA 1
ATOM 2102 C C . GLY B 1 116 ? -20.641 -11.102 6.199 1 76.19 116 GLY B C 1
ATOM 2103 O O . GLY B 1 116 ? -21.75 -10.734 5.816 1 76.19 116 GLY B O 1
ATOM 2104 N N . VAL B 1 117 ? -19.688 -10.281 6.672 1 78.56 117 VAL B N 1
ATOM 2105 C CA . VAL B 1 117 ? -19.938 -8.844 6.723 1 78.56 117 VAL B CA 1
ATOM 2106 C C . VAL B 1 117 ? -20.156 -8.305 5.309 1 78.56 117 VAL B C 1
ATOM 2108 O O . VAL B 1 117 ? -21 -7.445 5.086 1 78.56 117 VAL B O 1
ATOM 2111 N N . LEU B 1 118 ? -19.406 -8.797 4.426 1 70.12 118 LEU B N 1
ATOM 2112 C CA . LEU B 1 118 ? -19.484 -8.352 3.039 1 70.12 118 LEU B CA 1
ATOM 2113 C C . LEU B 1 118 ? -20.859 -8.656 2.449 1 70.12 118 LEU B C 1
ATOM 2115 O O . LEU B 1 118 ? -21.422 -7.832 1.727 1 70.12 118 LEU B O 1
ATOM 2119 N N . ALA B 1 119 ? -21.297 -9.875 2.705 1 67.88 119 ALA B N 1
ATOM 2120 C CA . ALA B 1 119 ? -22.625 -10.297 2.24 1 67.88 119 ALA B CA 1
ATOM 2121 C C . ALA B 1 119 ? -23.719 -9.383 2.789 1 67.88 119 ALA B C 1
ATOM 2123 O O . ALA B 1 119 ? -24.688 -9.078 2.09 1 67.88 119 ALA B O 1
ATOM 2124 N N . GLU B 1 120 ? -23.484 -8.898 3.883 1 73.69 120 GLU B N 1
ATOM 2125 C CA . GLU B 1 120 ? -24.484 -8.055 4.539 1 73.69 120 GLU B CA 1
ATOM 2126 C C . GLU B 1 120 ? -24.516 -6.66 3.926 1 73.69 120 GLU B C 1
ATOM 2128 O O . GLU B 1 120 ? -25.547 -5.992 3.93 1 73.69 120 GLU B O 1
ATOM 2133 N N . LEU B 1 121 ? -23.375 -6.285 3.514 1 70.31 121 LEU B N 1
ATOM 2134 C CA . LEU B 1 121 ? -23.266 -4.945 2.951 1 70.31 121 LEU B CA 1
ATOM 2135 C C . LEU B 1 121 ? -23.75 -4.926 1.504 1 70.31 121 LEU B C 1
ATOM 2137 O O . LEU B 1 121 ? -23.922 -3.854 0.918 1 70.31 121 LEU B O 1
ATOM 2141 N N . GLY B 1 122 ? -24.156 -6.047 1.055 1 65.06 122 GLY B N 1
ATOM 2142 C CA . GLY B 1 122 ? -24.609 -6.109 -0.326 1 65.06 122 GLY B CA 1
ATOM 2143 C C . GLY B 1 122 ? -23.531 -5.719 -1.323 1 65.06 122 GLY B C 1
ATOM 2144 O O . GLY B 1 122 ? -23.828 -5.086 -2.34 1 65.06 122 GLY B O 1
ATOM 2145 N N . THR B 1 123 ? -22.422 -5.945 -0.911 1 61.41 123 THR B N 1
ATOM 2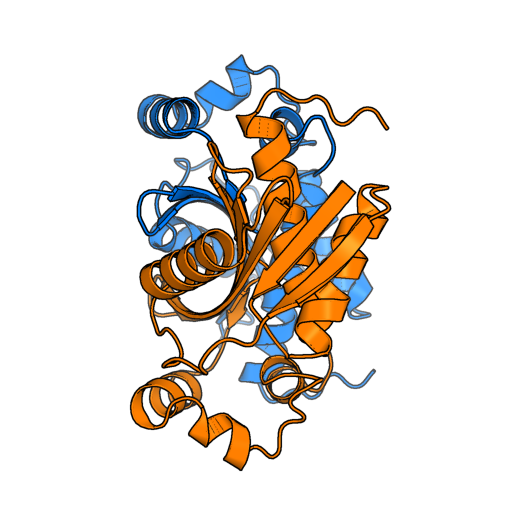146 C CA . THR B 1 123 ? -21.328 -5.434 -1.734 1 61.41 123 THR B CA 1
ATOM 2147 C C . THR B 1 123 ? -21.078 -6.348 -2.928 1 61.41 123 THR B C 1
ATOM 2149 O O . THR B 1 123 ? -21.141 -7.574 -2.801 1 61.41 123 THR B O 1
ATOM 2152 N N . ASP B 1 124 ? -21.078 -5.777 -4 1 64.06 124 ASP B N 1
ATOM 2153 C CA . ASP B 1 124 ? -20.703 -6.426 -5.254 1 64.06 124 ASP B CA 1
ATOM 2154 C C . ASP B 1 124 ? -19.297 -7.008 -5.18 1 64.06 124 ASP B C 1
ATOM 2156 O O . ASP B 1 124 ? -18.344 -6.285 -4.902 1 64.06 124 ASP B O 1
ATOM 2160 N N . ARG B 1 125 ? -19.312 -8.297 -5.27 1 62.88 125 ARG B N 1
ATOM 2161 C CA . ARG B 1 125 ? -18.047 -9.031 -5.203 1 62.88 125 ARG B CA 1
ATOM 2162 C C . ARG B 1 125 ? -17.031 -8.438 -6.16 1 62.88 125 ARG B C 1
ATOM 2164 O O . ARG B 1 125 ? -15.828 -8.414 -5.863 1 62.88 125 ARG B O 1
ATOM 2171 N N . GLU B 1 126 ? -17.562 -7.93 -7.246 1 68.12 126 GLU B N 1
ATOM 2172 C CA . GLU B 1 126 ? -16.641 -7.406 -8.266 1 68.12 126 GLU B CA 1
ATOM 2173 C C . GLU B 1 126 ? -16.047 -6.066 -7.836 1 68.12 126 GLU B C 1
ATOM 2175 O O . GLU B 1 126 ? -14.859 -5.816 -8.039 1 68.12 126 GLU B O 1
ATOM 2180 N N . LYS B 1 127 ? -16.812 -5.285 -7.18 1 73.44 127 LYS B N 1
ATOM 2181 C CA . LYS B 1 127 ? -16.344 -3.965 -6.785 1 73.44 127 LYS B CA 1
ATOM 2182 C C . LYS B 1 127 ? -15.578 -4.031 -5.465 1 73.44 127 LYS B C 1
ATOM 2184 O O . LYS B 1 127 ? -14.672 -3.227 -5.223 1 73.44 127 LYS B O 1
ATOM 2189 N N . GLY B 1 128 ? -15.867 -4.996 -4.656 1 76.44 128 GLY B N 1
ATOM 2190 C CA . GLY B 1 128 ? -15.164 -5.277 -3.41 1 76.44 128 GLY B CA 1
ATOM 2191 C C . GLY B 1 128 ? -15.633 -4.406 -2.258 1 76.44 128 GLY B C 1
ATOM 2192 O O . GLY B 1 128 ? -16.297 -3.389 -2.469 1 76.44 128 GLY B O 1
ATOM 2193 N N . LEU B 1 129 ? -15.281 -4.805 -1.058 1 75.44 129 LEU B N 1
ATOM 2194 C CA . LEU B 1 129 ? -15.57 -4.105 0.188 1 75.44 129 LEU B CA 1
ATOM 2195 C C . LEU B 1 129 ? -15.055 -2.674 0.141 1 75.44 129 LEU B C 1
ATOM 2197 O O . LEU B 1 129 ? -15.695 -1.757 0.657 1 75.44 129 LEU B O 1
ATOM 2201 N N . VAL B 1 130 ? -14.023 -2.533 -0.555 1 81.5 130 VAL B N 1
ATOM 2202 C CA . VAL B 1 130 ? -13.367 -1.229 -0.606 1 81.5 130 VAL B CA 1
ATOM 2203 C C . VAL B 1 130 ? -14.266 -0.227 -1.327 1 81.5 130 VAL B C 1
ATOM 2205 O O . VAL B 1 130 ? -14.32 0.946 -0.95 1 81.5 130 VAL B O 1
ATOM 2208 N N . SER B 1 131 ? -14.906 -0.716 -2.322 1 84.31 131 SER B N 1
ATOM 2209 C CA . SER B 1 131 ? -15.805 0.163 -3.066 1 84.31 131 SER B CA 1
ATOM 2210 C C . SER B 1 131 ? -16.938 0.679 -2.182 1 84.31 131 SER B C 1
ATOM 2212 O O . SER B 1 131 ? -17.297 1.855 -2.252 1 84.31 131 SER B O 1
ATOM 2214 N N . ALA B 1 132 ? -17.484 -0.193 -1.391 1 79.19 132 ALA B N 1
ATOM 2215 C CA . ALA B 1 132 ? -18.547 0.188 -0.468 1 79.19 132 ALA B CA 1
ATOM 2216 C C . ALA B 1 132 ? -18.047 1.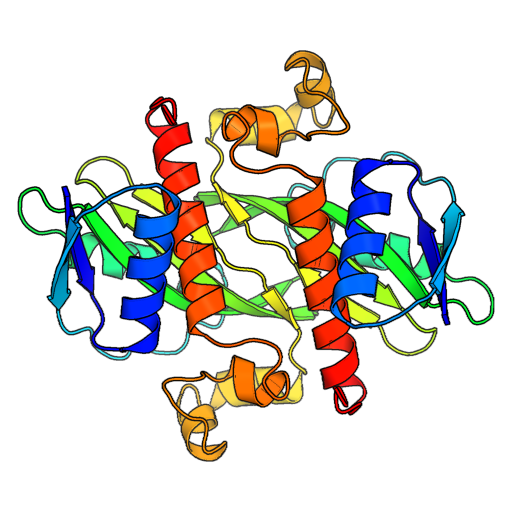165 0.588 1 79.19 132 ALA B C 1
ATOM 2218 O O . ALA B 1 132 ? -18.719 2.146 0.91 1 79.19 132 ALA B O 1
ATOM 2219 N N . LEU B 1 133 ? -16.875 0.929 1.032 1 77.38 133 LEU B N 1
ATOM 2220 C CA . LEU B 1 133 ? -16.328 1.713 2.135 1 77.38 133 LEU B CA 1
ATOM 2221 C C . LEU B 1 133 ? -15.875 3.09 1.652 1 77.38 133 LEU B C 1
ATOM 2223 O O . LEU B 1 133 ? -15.867 4.051 2.428 1 77.38 133 LEU B O 1
ATOM 2227 N N . THR B 1 134 ? -15.609 3.23 0.344 1 79.75 134 THR B N 1
ATOM 2228 C CA . THR B 1 134 ? -15.062 4.477 -0.178 1 79.75 134 THR B CA 1
ATOM 2229 C C . THR B 1 134 ? -16.062 5.152 -1.119 1 79.75 134 THR B C 1
ATOM 2231 O O . THR B 1 134 ? -15.688 6.035 -1.896 1 79.75 134 THR B O 1
ATOM 2234 N N . ASN B 1 135 ? -17.266 4.59 -1.115 1 79.5 135 ASN B N 1
ATOM 2235 C CA . ASN B 1 135 ? -18.328 5.113 -1.977 1 79.5 135 ASN B CA 1
ATOM 2236 C C . ASN B 1 135 ? -17.891 5.133 -3.441 1 79.5 135 ASN B C 1
ATOM 2238 O O . ASN B 1 135 ? -18.062 6.141 -4.129 1 79.5 135 ASN B O 1
ATOM 2242 N N . GLY B 1 136 ? -17.219 4.102 -3.795 1 82.25 136 GLY B N 1
ATOM 2243 C CA . GLY B 1 136 ? -16.875 3.883 -5.191 1 82.25 136 GLY B CA 1
ATOM 2244 C C . GLY B 1 136 ? -15.57 4.539 -5.59 1 82.25 136 GLY B C 1
ATOM 2245 O O . GLY B 1 136 ? -15.117 4.398 -6.73 1 82.25 136 GLY B O 1
ATOM 2246 N N . ALA B 1 137 ? -14.883 5.234 -4.699 1 84.38 137 ALA B N 1
ATOM 2247 C CA . ALA B 1 137 ? -13.641 5.93 -5.023 1 84.38 137 ALA B CA 1
ATOM 2248 C C . ALA B 1 137 ? -12.531 4.941 -5.379 1 84.38 137 ALA B C 1
ATOM 2250 O O . ALA B 1 137 ? -11.688 5.223 -6.23 1 84.38 137 ALA B O 1
ATOM 2251 N N . ILE B 1 138 ? -12.57 3.824 -4.715 1 87.69 138 ILE B N 1
ATOM 2252 C CA . ILE B 1 138 ? -11.594 2.76 -4.914 1 87.69 138 ILE B CA 1
ATOM 2253 C C . ILE B 1 138 ? -12.312 1.464 -5.285 1 87.69 138 ILE B C 1
ATOM 2255 O O . ILE B 1 138 ? -13.344 1.13 -4.699 1 87.69 138 ILE B O 1
ATOM 2259 N N . VAL B 1 139 ? -11.797 0.799 -6.285 1 89.56 139 VAL B N 1
ATOM 2260 C CA . VAL B 1 139 ? -12.383 -0.487 -6.648 1 89.56 139 VAL B CA 1
ATOM 2261 C C . VAL B 1 139 ? -11.328 -1.588 -6.523 1 89.56 139 VAL B C 1
ATOM 2263 O O . VAL B 1 139 ? -10.141 -1.341 -6.715 1 89.56 139 VAL B O 1
ATOM 2266 N N . ARG B 1 140 ? -11.781 -2.746 -6.305 1 91.31 140 ARG B N 1
ATOM 2267 C CA . ARG B 1 140 ? -10.922 -3.883 -5.992 1 91.31 140 ARG B CA 1
ATOM 2268 C C . ARG B 1 140 ? -9.922 -4.133 -7.113 1 91.31 140 ARG B C 1
ATOM 2270 O O . ARG B 1 140 ? -8.734 -4.363 -6.852 1 91.31 140 ARG B O 1
ATOM 2277 N N . ARG B 1 141 ? -10.406 -4.082 -8.32 1 93.81 141 ARG B N 1
ATOM 2278 C CA . ARG B 1 141 ? -9.539 -4.367 -9.453 1 93.81 141 ARG B CA 1
ATOM 2279 C C . ARG B 1 141 ? -8.297 -3.48 -9.43 1 93.81 141 ARG B C 1
ATOM 2281 O O . ARG B 1 141 ? -7.199 -3.934 -9.758 1 93.81 141 ARG B O 1
ATOM 2288 N N . GLN B 1 142 ? -8.492 -2.246 -9.023 1 94.81 142 GLN B N 1
ATOM 2289 C CA . GLN B 1 142 ? -7.387 -1.292 -8.969 1 94.81 142 GLN B CA 1
ATOM 2290 C C . GLN B 1 142 ? -6.363 -1.698 -7.914 1 94.81 142 GLN B C 1
ATOM 2292 O O . GLN B 1 142 ? -5.156 -1.643 -8.164 1 94.81 142 GLN B O 1
ATOM 2297 N N . LEU B 1 143 ? -6.855 -2.109 -6.77 1 96.94 143 LEU B N 1
ATOM 2298 C CA . LEU B 1 143 ? -5.957 -2.518 -5.695 1 96.94 143 LEU B CA 1
ATOM 2299 C C . LEU B 1 143 ? -5.195 -3.785 -6.074 1 96.94 143 LEU B C 1
ATOM 2301 O O . LEU B 1 143 ? -3.996 -3.896 -5.812 1 96.94 143 LEU B O 1
ATOM 2305 N N . VAL B 1 144 ? -5.906 -4.695 -6.711 1 97.06 144 VAL B N 1
ATOM 2306 C CA . VAL B 1 144 ? -5.273 -5.941 -7.141 1 97.06 144 VAL B CA 1
ATOM 2307 C C . VAL B 1 144 ? -4.195 -5.641 -8.18 1 97.06 144 VAL B C 1
ATOM 2309 O O . VAL B 1 144 ? -3.082 -6.168 -8.094 1 97.06 144 VAL B O 1
ATOM 2312 N N . GLU B 1 145 ? -4.535 -4.785 -9.125 1 97.38 145 GLU B N 1
ATOM 2313 C CA . GLU B 1 145 ? -3.57 -4.422 -10.156 1 97.38 145 GLU B CA 1
ATOM 2314 C C . GLU B 1 145 ? -2.299 -3.842 -9.547 1 97.38 145 GLU B C 1
ATOM 2316 O O . GLU B 1 145 ? -1.189 -4.207 -9.938 1 97.38 145 GLU B O 1
ATOM 2321 N N . GLU B 1 146 ? -2.449 -2.963 -8.586 1 97.75 146 GLU B N 1
ATOM 2322 C CA . GLU B 1 146 ? -1.297 -2.34 -7.945 1 97.75 146 GLU B CA 1
ATOM 2323 C C . GLU B 1 146 ? -0.479 -3.363 -7.16 1 97.75 146 GLU B C 1
ATOM 2325 O O . GLU B 1 146 ? 0.75 -3.377 -7.242 1 97.75 146 GLU B O 1
ATOM 2330 N N . ALA B 1 147 ? -1.165 -4.199 -6.418 1 98.44 147 ALA B N 1
ATOM 2331 C CA . ALA B 1 147 ? -0.459 -5.223 -5.652 1 98.44 147 ALA B CA 1
ATOM 2332 C C . ALA B 1 147 ? 0.378 -6.113 -6.562 1 98.44 147 ALA B C 1
ATOM 2334 O O . ALA B 1 147 ? 1.546 -6.383 -6.277 1 98.44 147 ALA B O 1
ATOM 2335 N N . VAL B 1 148 ? -0.198 -6.559 -7.66 1 97.38 148 VAL B N 1
ATOM 2336 C CA . VAL B 1 148 ? 0.486 -7.457 -8.586 1 97.38 148 VAL B CA 1
ATOM 2337 C C . VAL B 1 148 ? 1.626 -6.715 -9.281 1 97.38 148 VAL B C 1
ATOM 2339 O O . VAL B 1 148 ? 2.725 -7.254 -9.43 1 97.38 148 VAL B O 1
ATOM 2342 N N . TYR B 1 149 ? 1.353 -5.5 -9.695 1 96.5 149 TYR B N 1
ATOM 2343 C CA . TYR B 1 149 ? 2.396 -4.699 -10.328 1 96.5 149 TYR B CA 1
ATOM 2344 C C . TYR B 1 149 ? 3.611 -4.57 -9.422 1 96.5 149 TYR B C 1
ATOM 2346 O O . TYR B 1 149 ? 4.746 -4.77 -9.859 1 96.5 149 TYR B O 1
ATOM 2354 N N . PHE B 1 150 ? 3.404 -4.293 -8.203 1 97.12 150 PHE B N 1
ATOM 2355 C CA . PHE B 1 150 ? 4.516 -4.094 -7.281 1 97.12 150 PHE B CA 1
ATOM 2356 C C . PHE B 1 150 ? 5.199 -5.418 -6.965 1 97.12 150 PHE B C 1
ATOM 2358 O O . PHE B 1 150 ? 6.406 -5.457 -6.723 1 97.12 150 PHE B O 1
ATOM 2365 N N . ALA B 1 151 ? 4.457 -6.512 -6.973 1 96.94 151 ALA B N 1
ATOM 2366 C CA . ALA B 1 151 ? 5.094 -7.824 -6.859 1 96.94 151 ALA B CA 1
ATOM 2367 C C . ALA B 1 151 ? 6.023 -8.086 -8.039 1 96.94 151 ALA B C 1
ATOM 2369 O O . ALA B 1 151 ? 7.121 -8.617 -7.863 1 96.94 151 ALA B O 1
ATOM 2370 N N . LEU B 1 152 ? 5.551 -7.723 -9.219 1 94 152 LEU B N 1
ATOM 2371 C CA . LEU B 1 152 ? 6.348 -7.922 -10.422 1 94 152 LEU B CA 1
ATOM 2372 C C . LEU B 1 152 ? 7.59 -7.039 -10.406 1 94 152 LEU B C 1
ATOM 2374 O O . LEU B 1 152 ? 8.68 -7.48 -10.781 1 94 152 LEU B O 1
ATOM 2378 N N . VAL B 1 153 ? 7.438 -5.801 -9.984 1 93.19 153 VAL B N 1
ATOM 2379 C CA . VAL B 1 153 ? 8.578 -4.902 -9.852 1 93.19 153 VAL B CA 1
ATOM 2380 C C . VAL B 1 153 ? 9.586 -5.484 -8.859 1 93.19 153 VAL B C 1
ATOM 2382 O O . VAL B 1 153 ? 10.789 -5.492 -9.125 1 93.19 153 VAL B O 1
ATOM 2385 N N . SER B 1 154 ? 9.094 -5.992 -7.719 1 94.44 154 SER B N 1
ATOM 2386 C CA . SER B 1 154 ? 9.945 -6.625 -6.711 1 94.44 154 SER B CA 1
ATOM 2387 C C . SER B 1 154 ? 10.664 -7.84 -7.281 1 94.44 154 SER B C 1
ATOM 2389 O O . SER B 1 154 ? 11.844 -8.062 -6.988 1 94.44 154 SER B O 1
ATOM 2391 N N . TYR B 1 155 ? 9.938 -8.617 -8.062 1 93.44 155 TYR B N 1
ATOM 2392 C CA . TYR B 1 155 ? 10.508 -9.789 -8.711 1 93.44 155 TYR B CA 1
ATOM 2393 C C . TYR B 1 155 ? 11.68 -9.406 -9.602 1 93.44 155 TYR B C 1
ATOM 2395 O O . TYR B 1 155 ? 12.742 -10.031 -9.547 1 93.44 155 TYR B O 1
ATOM 2403 N N . MET B 1 156 ? 11.43 -8.367 -10.375 1 89.62 156 MET B N 1
ATOM 2404 C CA . MET B 1 156 ? 12.477 -7.895 -11.281 1 89.62 156 MET B CA 1
ATOM 2405 C C . MET B 1 156 ? 13.688 -7.398 -10.5 1 89.62 156 MET B C 1
ATOM 2407 O O . MET B 1 156 ? 14.828 -7.699 -10.867 1 89.62 156 MET B O 1
ATOM 2411 N N . HIS B 1 157 ? 13.492 -6.711 -9.484 1 87.81 157 HIS B N 1
ATOM 2412 C CA . HIS B 1 157 ? 14.562 -6.184 -8.633 1 87.81 157 HIS B CA 1
ATOM 2413 C C . HIS B 1 157 ? 15.352 -7.312 -7.984 1 87.81 157 HIS B C 1
ATOM 2415 O O . HIS B 1 157 ? 16.578 -7.34 -8.07 1 87.81 157 HIS B O 1
ATOM 2421 N N . LEU B 1 158 ? 14.695 -8.258 -7.48 1 90.12 158 LEU B N 1
ATOM 2422 C CA . LEU B 1 158 ? 15.328 -9.328 -6.723 1 90.12 158 LEU B CA 1
ATOM 2423 C C . LEU B 1 158 ? 16.047 -10.305 -7.652 1 90.12 158 LEU B C 1
ATOM 2425 O O . LEU B 1 158 ? 17.016 -10.953 -7.254 1 90.12 158 LEU B O 1
ATOM 2429 N N . SER B 1 159 ? 15.492 -10.406 -8.859 1 88.69 159 SER B N 1
ATOM 2430 C CA . SER B 1 159 ? 16.078 -11.344 -9.82 1 88.69 159 SER B CA 1
ATOM 2431 C C . SER B 1 159 ? 17.234 -10.695 -10.578 1 88.69 159 SER B C 1
ATOM 2433 O O . SER B 1 159 ? 17.938 -11.375 -11.328 1 88.69 159 SER B O 1
ATOM 2435 N N . GLY B 1 160 ? 17.422 -9.406 -10.422 1 81.62 160 GLY B N 1
ATOM 2436 C CA . GLY B 1 160 ? 18.469 -8.703 -11.156 1 81.62 160 GLY B CA 1
ATOM 2437 C C . GLY B 1 160 ? 18.094 -8.414 -12.602 1 81.62 160 GLY B C 1
ATOM 2438 O O . GLY B 1 160 ? 18.953 -8.141 -13.43 1 81.62 160 GLY B O 1
ATOM 2439 N N . LEU B 1 161 ? 16.859 -8.656 -12.859 1 74.06 161 LEU B N 1
ATOM 2440 C CA . LEU B 1 161 ? 16.391 -8.383 -14.203 1 74.06 161 LEU B CA 1
ATOM 2441 C C . LEU B 1 161 ? 16.109 -6.895 -14.398 1 74.06 161 LEU B C 1
ATOM 2443 O O . LEU B 1 161 ? 15.68 -6.215 -13.453 1 74.06 161 LEU B O 1
ATOM 2447 N N . LYS B 1 162 ? 16.797 -6.25 -15.406 1 61.41 162 LYS B N 1
ATOM 2448 C CA . LYS B 1 162 ? 16.516 -4.852 -15.719 1 61.41 162 LYS B CA 1
ATOM 2449 C C . LYS B 1 162 ? 15.273 -4.734 -16.609 1 61.41 162 LYS B C 1
ATOM 2451 O O . LYS B 1 162 ? 15.008 -5.617 -17.422 1 61.41 162 LYS B O 1
ATOM 2456 N N . TRP B 1 163 ? 14.164 -4.082 -16.109 1 55.03 163 TRP B N 1
ATOM 2457 C CA . TRP B 1 163 ? 13.031 -3.832 -17 1 55.03 163 TRP B CA 1
ATOM 2458 C C . TRP B 1 163 ? 13.492 -3.191 -18.297 1 55.03 163 TRP B C 1
ATOM 2460 O O . TRP B 1 163 ? 14.25 -2.219 -18.297 1 55.03 163 TRP B O 1
ATOM 2470 N N . SER B 1 164 ? 13.914 -3.924 -19.25 1 43.38 164 SER B N 1
ATOM 2471 C CA . SER B 1 164 ? 14.078 -3.258 -20.547 1 43.38 164 SER B CA 1
ATOM 2472 C C . SER B 1 164 ? 12.734 -2.758 -21.078 1 43.38 164 SER B C 1
ATOM 2474 O O . SER B 1 164 ? 11.773 -3.52 -21.156 1 43.38 164 SER B O 1
ATOM 2476 N N . ARG B 1 165 ? 12.453 -1.456 -20.781 1 39.28 165 ARG B N 1
ATOM 2477 C CA . ARG B 1 165 ? 11.375 -0.98 -21.641 1 39.28 165 ARG B CA 1
ATOM 2478 C C . ARG B 1 165 ? 11.57 -1.453 -23.078 1 39.28 165 ARG B C 1
ATOM 2480 O O . ARG B 1 165 ? 12.695 -1.481 -23.578 1 39.28 165 ARG B O 1
#

Organism: Thermoproteus tenax (strain ATCC 35583 / DSM 2078 / JCM 9277 / NBRC 100435 / Kra 1) (NCBI:txid768679)

pLDDT: mean 88.85, std 10.94, range [39.28, 98.69]

Radius of gyration: 18.86 Å; Cα contacts (8 Å, |Δi|>4): 824; chains: 2; bounding box: 50×54×40 Å